Protein 2P14 (pdb70)

Solvent-accessible surface area: 9243 Å² total; per-residue (Å²): 41,107,90,9,3,74,51,12,100,75,1,95,156,31,167,59,34,82,24,20,4,18,38,0,0,36,58,0,2,110,118,13,17,58,72,130,66,28,78,45,11,12,129,87,61,164,93,33,85,4,65,7,120,53,112,125,51,60,20,30,0,19,0,31,4,134,108,1,2,1,0,0,6,15,7,31,33,92,33,101,110,0,42,97,126,35,0,99,26,1,20,109,16,0,74,95,9,55,153,133,70,72,64,1,18,0,4,0,0,0,90,51,27,26,57,28,0,0,77,66,3,2,145,50,14,138,49,29,5,0,0,0,0,24,15,89,11,4,40,88,5,2,67,103,8,64,63,113,65,70,141,4,67,18,63,80,7,42,122,22,1,76,102,0,8,47,65,101,8,38,111,107,73,0,88,89,3,33,90,47,2,76,163,52,8,109

Secondary structure (DSSP, 8-state):
-HHHHHHTTTGGGSSSHHHHHHHHHHHHHHHH---SEEEESSEE-TTS-EEE-PPTTS-SEEEE-SS-EEEEEEE---THHHIIIIIHHHHHHHHHHHTT---EEEEEEESS--HHHHHHHTS-TTTS-EEEEEHHHHHHHHHHHHTT-----HHHHHHHHHHHH-TTS-GGGHHHHHHHHHHH--

InterPro domains:
  IPR018573 Restriction endonuclease, type II, AlwI [PF09491] (17-141)

B-factor: mean 18.88, std 6.78, range [5.47, 73.74]

CATH classification: 3.40.91.50

Radius of gyration: 15.45 Å; Cα contacts (8 Å, |Δi|>4): 308; chains: 1; bounding box: 37×38×37 Å

Organism: NCBI:txid127889

Sequence (186 aa):
MQDILDFYEEVEKTINPPNYFEWNTYRVFKKLGSSYKKNLVPNFKLDDSGHPIGNAIPGVEDILVEYEHFSILIECSLTIGEEKQLDYEGDSVVRHLQEYKKKGIEAYTLLFLGKSSIDLSSFARHIGFNNKESEPVIIPLTVDQFKKLVTQLKGDDDGEHFNPNKLKEILIKLLRSDLGYDDQAEEWLTFIEYNNLK

Nearest PDB structures (foldseek):
  2p14-assembly1_A  TM=1.005E+00  e=1.012E-39  Bacillus sp. D6
  6qnz-assembly2_B  TM=8.498E-01  e=5.478E-14  Bacillus sp. D6
  5lhc-assembly1_A  TM=8.438E-01  e=1.826E-13  Bacillus sp. (in: firmicutes)
  6qnz-assembly1_A  TM=8.389E-01  e=3.032E-13  Bacillus sp. D6
  5lhc-assembly1_B  TM=8.311E-01  e=5.034E-13  Bacillus sp. (in: firmicutes)

Structure (mmCIF, N/CA/C/O backbone):
data_2P14
#
_entry.id   2P14
#
_cell.length_a   38.429
_cell.length_b   38.360
_cell.length_c   61.995
_cell.angle_alpha   90.000
_cell.angle_beta   101.470
_cell.angle_gamma   90.000
#
_symmetry.space_group_name_H-M   'P 1 21 1'
#
loop_
_entity.id
_entity.type
_entity.pdbx_description
1 polymer 'Heterodimeric restriction endonuclease R.BspD6I small subunit'
2 non-polymer 'SULFATE ION'
3 non-polymer GLYCEROL
4 water water
#
loop_
_atom_site.group_PDB
_atom_site.id
_atom_site.type_symbol
_atom_site.label_atom_id
_atom_site.label_alt_id
_atom_site.label_comp_id
_atom_site.label_asym_id
_atom_site.label_entity_id
_atom_site.label_seq_id
_atom_site.pdbx_PDB_ins_code
_atom_site.Cartn_x
_atom_site.Cartn_y
_atom_site.Cartn_z
_atom_site.occupancy
_atom_site.B_iso_or_equiv
_atom_site.auth_seq_id
_atom_site.auth_comp_id
_atom_site.auth_asym_id
_atom_site.auth_atom_id
_atom_site.pdbx_PDB_model_num
ATOM 1 N N . MET A 1 1 ? 26.484 18.341 17.327 1.00 19.32 1 MET A N 1
ATOM 2 C CA . MET A 1 1 ? 26.852 16.906 17.392 1.00 18.69 1 MET A CA 1
ATOM 3 C C . MET A 1 1 ? 27.815 16.544 18.528 1.00 18.95 1 MET A C 1
ATOM 4 O O . MET A 1 1 ? 27.666 15.509 19.185 1.00 18.80 1 MET A O 1
ATOM 9 N N . GLN A 1 2 ? 28.814 17.390 18.776 1.00 18.40 2 GLN A N 1
ATOM 10 C CA . GLN A 1 2 ? 29.743 17.153 19.860 1.00 18.85 2 GLN A CA 1
ATOM 11 C C . GLN A 1 2 ? 29.010 17.085 21.211 1.00 18.48 2 GLN A C 1
ATOM 12 O O . GLN A 1 2 ? 29.417 16.325 22.094 1.00 19.45 2 GLN A O 1
ATOM 18 N N . ASP A 1 3 ? 27.931 17.865 21.328 1.00 18.97 3 ASP A N 1
ATOM 19 C CA . ASP A 1 3 ? 27.086 17.855 22.539 1.00 18.58 3 ASP A CA 1
ATOM 20 C C . ASP A 1 3 ? 26.472 16.477 22.748 1.00 17.84 3 ASP A C 1
ATOM 21 O O . ASP A 1 3 ? 26.415 15.983 23.882 1.00 18.22 3 ASP A O 1
ATOM 26 N N . ILE A 1 4 ? 26.054 15.855 21.650 1.00 16.66 4 ILE A N 1
ATOM 27 C CA . ILE A 1 4 ? 25.397 14.547 21.735 1.00 16.11 4 ILE A CA 1
ATOM 28 C C . ILE A 1 4 ? 26.467 13.520 22.118 1.00 15.30 4 ILE A C 1
ATOM 29 O O . ILE A 1 4 ? 26.251 12.673 22.997 1.00 14.25 4 ILE A O 1
ATOM 34 N N . LEU A 1 5 ? 27.619 13.580 21.449 1.00 15.70 5 LEU A N 1
ATOM 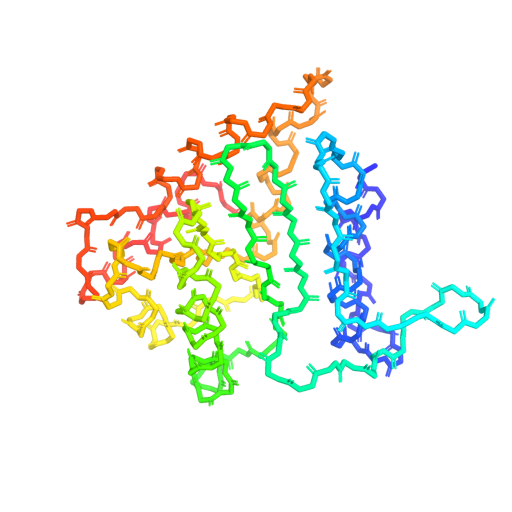35 C CA . LEU A 1 5 ? 28.695 12.639 21.761 1.00 15.77 5 LEU A CA 1
ATOM 36 C C . LEU A 1 5 ? 29.140 12.733 23.211 1.00 16.17 5 LEU A C 1
ATOM 37 O O . LEU A 1 5 ? 29.329 11.704 23.878 1.00 15.95 5 LEU A O 1
ATOM 42 N N . ASP A 1 6 ? 29.300 13.966 23.710 1.00 16.77 6 ASP A N 1
ATOM 43 C CA . ASP A 1 6 ? 29.700 14.185 25.112 1.00 17.25 6 ASP A CA 1
ATOM 44 C C . ASP A 1 6 ? 28.636 13.662 26.071 1.00 16.02 6 ASP A C 1
ATOM 45 O O . ASP A 1 6 ? 28.964 13.241 27.180 1.00 16.38 6 ASP A O 1
ATOM 50 N N . PHE A 1 7 ? 27.366 13.715 25.656 1.00 15.10 7 PHE A N 1
ATOM 51 C CA . PHE A 1 7 ? 26.289 13.254 26.553 1.00 15.13 7 PHE A CA 1
ATOM 52 C C . PHE A 1 7 ? 26.403 11.759 26.878 1.00 14.85 7 PHE A C 1
ATOM 53 O O . PHE A 1 7 ? 25.933 11.303 27.921 1.00 14.34 7 PHE A O 1
ATOM 61 N N . TYR A 1 8 ? 27.030 10.974 26.015 1.00 14.15 8 TYR A N 1
ATOM 62 C CA . TYR A 1 8 ? 27.268 9.567 26.385 1.00 14.20 8 TYR A CA 1
ATOM 63 C C . TYR A 1 8 ? 27.941 9.407 27.738 1.00 15.35 8 TYR A C 1
ATOM 64 O O . TYR A 1 8 ? 27.723 8.408 28.419 1.00 16.30 8 TYR A O 1
ATOM 73 N N . GLU A 1 9 ? 28.723 10.408 28.155 1.00 17.07 9 GLU A N 1
ATOM 74 C CA . GLU A 1 9 ? 29.446 10.309 29.429 1.00 18.18 9 GLU A CA 1
ATOM 75 C C . GLU A 1 9 ? 28.543 10.681 30.615 1.00 19.02 9 GLU A C 1
ATOM 76 O O . GLU A 1 9 ? 28.965 10.554 31.778 1.00 20.64 9 GLU A O 1
ATOM 82 N N . GLU A 1 10 ? 27.314 11.113 30.326 1.00 17.84 10 GLU A N 1
ATOM 83 C CA . GLU A 1 10 ? 26.317 11.443 31.373 1.00 16.83 10 GLU A CA 1
ATOM 84 C C . GLU A 1 10 ? 25.199 10.411 31.461 1.00 16.95 10 GLU A C 1
ATOM 85 O O . GLU A 1 10 ? 24.442 10.392 32.413 1.00 16.39 10 GLU A O 1
ATOM 91 N N . VAL A 1 11 ? 25.113 9.529 30.478 1.00 16.38 11 VAL A N 1
ATOM 92 C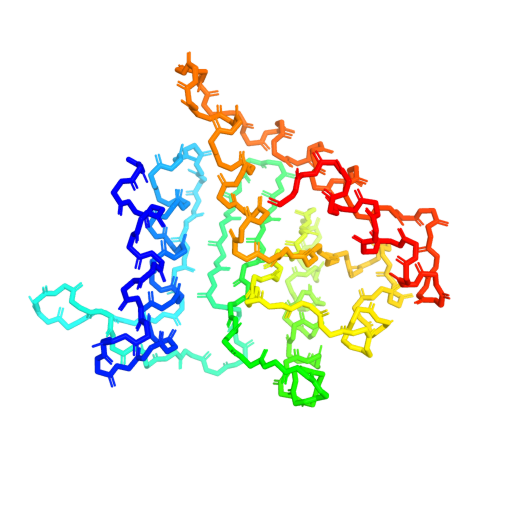 CA . VAL A 1 11 ? 24.009 8.559 30.403 1.00 15.81 11 VAL A CA 1
ATOM 93 C C . VAL A 1 11 ? 23.876 7.753 31.707 1.00 15.93 11 VAL A C 1
ATOM 94 O O . VAL A 1 11 ? 22.762 7.484 32.186 1.00 15.47 11 VAL A O 1
ATOM 98 N N . GLU A 1 12 ? 25.013 7.355 32.291 1.00 15.94 12 GLU A N 1
ATOM 99 C CA . GLU A 1 12 ? 24.963 6.463 33.471 1.00 16.88 12 GLU A CA 1
ATOM 100 C C . GLU A 1 12 ? 24.488 7.152 34.740 1.00 16.57 12 GLU A C 1
ATOM 101 O O . GLU A 1 12 ? 24.202 6.490 35.741 1.00 17.77 12 GLU A O 1
ATOM 107 N N . LYS A 1 13 ? 24.377 8.474 34.666 1.00 15.88 13 LYS A N 1
ATOM 108 C CA . LYS A 1 13 ? 23.902 9.272 35.807 1.00 16.91 13 LYS A CA 1
ATOM 109 C C . LYS A 1 13 ? 22.450 9.735 35.664 1.00 17.00 13 LYS A C 1
ATOM 110 O O . LYS A 1 13 ? 21.928 10.480 36.510 1.00 18.63 13 LYS A O 1
ATOM 116 N N . THR A 1 14 ? 21.792 9.302 34.593 1.00 16.73 14 THR A N 1
ATOM 117 C CA . THR A 1 14 ? 20.357 9.559 34.410 1.00 15.85 14 THR A CA 1
ATOM 118 C C . THR A 1 14 ? 19.524 8.565 35.219 1.00 16.45 14 THR A C 1
ATOM 119 O O . THR A 1 14 ? 20.040 7.581 35.745 1.00 15.48 14 THR A O 1
ATOM 123 N N . ILE A 1 15 ? 18.220 8.812 35.302 1.00 16.49 15 ILE A N 1
ATOM 124 C CA . ILE A 1 15 ? 17.364 7.947 36.102 1.00 18.17 15 ILE A CA 1
ATOM 125 C C . ILE A 1 15 ? 17.193 6.538 35.504 1.00 17.89 15 ILE A C 1
ATOM 126 O O . ILE A 1 15 ? 16.909 5.574 36.204 1.00 18.28 15 ILE A O 1
ATOM 131 N N . ASN A 1 16 ? 17.434 6.414 34.206 1.00 16.85 16 ASN A N 1
ATOM 132 C CA . ASN A 1 16 ? 17.313 5.113 33.566 1.00 15.59 16 ASN A CA 1
ATOM 133 C C . ASN A 1 16 ? 18.334 5.050 32.433 1.00 14.86 16 ASN A C 1
ATOM 134 O O . ASN A 1 16 ? 18.035 5.393 31.256 1.00 14.26 16 ASN A O 1
ATOM 139 N N . PRO A 1 17 ? 19.572 4.677 32.789 1.00 13.42 17 PRO A N 1
ATOM 140 C CA . PRO A 1 17 ? 20.608 4.738 31.747 1.00 12.95 17 PRO A CA 1
ATOM 141 C C . PRO A 1 17 ? 20.289 4.023 30.412 1.00 12.82 17 PRO A C 1
ATOM 142 O O . PRO A 1 17 ? 20.573 4.577 29.334 1.00 12.64 17 PRO A O 1
ATOM 146 N N . PRO A 1 18 ? 19.736 2.795 30.453 1.00 12.75 18 PRO A N 1
ATOM 147 C CA . PRO A 1 18 ? 19.366 2.159 29.161 1.00 12.01 18 PRO A CA 1
ATOM 148 C C . PRO A 1 18 ? 18.482 3.008 28.258 1.00 12.31 18 PRO A C 1
ATOM 149 O O . PRO A 1 18 ? 18.706 3.058 27.030 1.00 12.81 18 PRO A O 1
ATOM 153 N N . ASN A 1 19 ? 17.480 3.659 28.821 1.00 12.35 19 ASN A N 1
ATOM 154 C CA . ASN A 1 19 ? 16.573 4.499 28.051 1.00 13.26 19 ASN A CA 1
ATOM 155 C C . ASN A 1 19 ? 17.313 5.685 27.430 1.00 12.99 19 ASN A C 1
ATOM 156 O O . ASN A 1 19 ? 17.083 6.067 26.273 1.00 13.46 19 ASN A O 1
ATOM 161 N N . TYR A 1 20 ? 18.216 6.290 28.204 1.00 11.70 20 TYR A N 1
ATOM 162 C CA . TYR A 1 20 ? 18.960 7.451 27.694 1.00 11.75 20 TYR A CA 1
ATOM 163 C C . TYR A 1 20 ? 20.061 7.057 26.703 1.00 11.44 20 TYR A C 1
ATOM 164 O O . TYR A 1 20 ? 20.390 7.830 25.818 1.00 12.63 20 TYR A O 1
ATOM 173 N N . PHE A 1 21 ? 20.571 5.843 26.832 1.00 12.02 21 PHE A N 1
ATOM 174 C CA . PHE A 1 21 ? 21.612 5.362 25.909 1.00 11.89 21 PHE A CA 1
ATOM 175 C C . PHE A 1 21 ? 21.033 5.182 24.520 1.00 12.30 21 PHE A C 1
ATOM 176 O O . PHE A 1 21 ? 21.603 5.672 23.521 1.00 12.52 21 PHE A O 1
ATOM 184 N N . GLU A 1 22 ? 19.886 4.509 24.415 1.00 11.57 22 GLU A N 1
ATOM 185 C CA . GLU A 1 22 ? 19.252 4.319 23.090 1.00 12.44 22 GLU A CA 1
ATOM 186 C C . GLU A 1 22 ? 18.799 5.669 22.532 1.00 11.80 22 GLU A C 1
ATOM 187 O O . GLU A 1 22 ? 19.008 5.979 21.346 1.00 12.00 22 GLU A O 1
ATOM 193 N N . TRP A 1 23 ? 18.250 6.518 23.398 1.00 11.81 23 TRP A N 1
ATOM 194 C CA . TRP A 1 23 ? 17.834 7.839 22.954 1.00 11.90 23 TRP A CA 1
ATOM 195 C C . TRP A 1 23 ? 18.984 8.688 22.419 1.00 12.51 23 TRP A C 1
ATOM 196 O O . TRP A 1 23 ? 18.850 9.342 21.365 1.00 12.29 23 TRP A O 1
ATOM 207 N N . ASN A 1 24 ? 20.132 8.632 23.091 1.00 11.62 24 ASN A N 1
ATOM 208 C CA . ASN A 1 24 ? 21.240 9.459 22.675 1.00 12.14 24 ASN A CA 1
ATOM 209 C C . ASN A 1 24 ? 21.771 8.988 21.316 1.00 11.37 24 ASN A C 1
ATOM 210 O O . ASN A 1 24 ? 22.183 9.815 20.463 1.00 12.13 24 ASN A O 1
ATOM 215 N N . THR A 1 25 ? 21.716 7.681 21.117 1.00 11.90 25 THR A N 1
ATOM 216 C CA . THR A 1 25 ? 22.155 7.101 19.856 1.00 11.49 25 THR A CA 1
ATOM 217 C C . THR A 1 25 ? 21.196 7.529 18.709 1.00 11.68 25 THR A C 1
ATOM 218 O O . THR A 1 25 ? 21.614 7.892 17.605 1.00 13.15 25 THR A O 1
ATOM 222 N N . TYR A 1 26 ? 19.894 7.473 18.955 1.00 12.04 26 TYR A N 1
ATOM 223 C CA . TYR A 1 26 ? 18.909 8.046 18.040 1.00 11.60 26 TYR A CA 1
ATOM 224 C C . TYR A 1 26 ? 19.217 9.525 17.716 1.00 12.40 26 TYR A C 1
ATOM 225 O O . TYR A 1 26 ? 19.134 9.923 16.547 1.00 14.16 26 TYR A O 1
ATOM 234 N N . ARG A 1 27 ? 19.567 10.325 18.722 1.00 12.88 27 ARG A N 1
ATOM 235 C CA . ARG A 1 27 ? 19.932 11.733 18.454 1.00 12.56 27 ARG A CA 1
ATOM 236 C C . ARG A 1 27 ? 21.084 11.846 17.450 1.00 13.49 27 ARG A C 1
ATOM 237 O O . ARG A 1 27 ? 21.073 12.743 16.617 1.00 14.05 27 ARG A O 1
ATOM 245 N N . VAL A 1 28 ? 22.066 10.948 17.531 1.00 13.40 28 VAL A N 1
ATOM 246 C CA . VAL A 1 28 ? 23.186 10.970 16.563 1.00 14.19 28 VAL A CA 1
ATOM 247 C C . VAL A 1 28 ? 22.672 10.771 15.139 1.00 13.90 28 VAL A C 1
ATOM 248 O O . VAL A 1 28 ? 22.983 11.560 14.217 1.00 13.91 28 VAL A O 1
ATOM 252 N N . PHE A 1 29 ? 21.880 9.716 14.944 1.00 13.65 29 PHE A N 1
ATOM 253 C CA . PHE A 1 29 ? 21.349 9.411 13.608 1.00 13.71 29 PHE A CA 1
ATOM 254 C C . PHE A 1 29 ? 20.347 10.448 13.083 1.00 15.14 29 PHE A C 1
ATOM 255 O O . PHE A 1 29 ? 20.343 10.799 11.901 1.00 15.16 29 PHE A O 1
ATOM 263 N N . LYS A 1 30 ? 19.558 11.009 13.983 1.00 15.19 30 LYS A N 1
ATOM 264 C CA . LYS A 1 30 ? 18.662 12.096 13.577 1.00 16.59 30 LYS A CA 1
ATOM 265 C C . LYS A 1 30 ? 19.487 13.298 13.089 1.00 16.28 30 LYS A C 1
ATOM 266 O O . LYS A 1 30 ? 19.188 13.912 12.055 1.00 17.08 30 LYS A O 1
ATOM 272 N N . LYS A 1 31 ? 20.549 13.626 13.821 1.00 15.55 31 LYS A N 1
ATOM 273 C CA . LYS A 1 31 ? 21.373 14.786 13.450 1.00 15.69 31 LYS A CA 1
ATOM 274 C C . LYS A 1 31 ? 22.188 14.539 12.171 1.00 15.97 31 LYS A C 1
ATOM 275 O O . LYS A 1 31 ? 22.413 15.472 11.381 1.00 16.99 31 LYS A O 1
ATOM 281 N N . LEU A 1 32 ? 22.636 13.310 11.959 1.00 15.96 32 LEU A N 1
ATOM 282 C CA . LEU A 1 32 ? 23.368 13.025 10.712 1.00 15.52 32 LEU A CA 1
ATOM 283 C C . LEU A 1 32 ? 22.482 13.265 9.508 1.00 16.19 32 LEU A C 1
ATOM 284 O O . LEU A 1 32 ? 22.958 13.704 8.439 1.00 16.98 32 LEU A O 1
ATOM 289 N N . GLY A 1 33 ? 21.214 12.913 9.648 1.00 16.06 33 GLY A N 1
ATOM 290 C CA . GLY A 1 33 ? 20.193 13.147 8.645 1.00 15.79 33 GLY A CA 1
ATOM 291 C C . GLY A 1 33 ? 20.358 12.276 7.398 1.00 16.44 33 GLY A C 1
ATOM 292 O O . GLY A 1 33 ? 20.956 11.195 7.461 1.00 15.71 33 GLY A O 1
ATOM 293 N N . SER A 1 34 ? 19.748 12.727 6.296 1.00 16.94 34 SER A N 1
ATOM 294 C CA A SER A 1 34 ? 19.924 12.045 4.999 0.50 16.52 34 SER A CA 1
ATOM 295 C CA B SER A 1 34 ? 19.752 12.083 4.974 0.50 16.98 34 SER A CA 1
ATOM 296 C C . SER A 1 34 ? 19.184 10.687 4.923 1.00 16.70 34 SER A C 1
ATOM 297 O O . SER A 1 34 ? 19.500 9.871 4.058 1.00 17.50 34 SER A O 1
ATOM 302 N N . TYR A 1 35 ? 18.253 10.444 5.839 1.00 16.49 35 TYR A N 1
ATOM 303 C CA . TYR A 1 35 ? 17.478 9.200 5.858 1.00 17.44 35 TYR A CA 1
ATOM 304 C C . TYR A 1 35 ? 16.120 9.353 5.224 1.00 17.98 35 TYR A C 1
ATOM 305 O O . TYR A 1 35 ? 15.597 10.469 5.125 1.00 18.66 35 TYR A O 1
ATOM 314 N N . LYS A 1 36 ? 15.541 8.230 4.799 1.00 17.83 36 LYS A N 1
ATOM 315 C CA A LYS A 1 36 ? 14.148 8.246 4.345 0.50 19.06 36 LYS A CA 1
ATOM 316 C CA B LYS A 1 36 ? 14.151 8.187 4.337 0.50 18.52 36 LYS A CA 1
ATOM 317 C C . LYS A 1 36 ? 13.182 8.046 5.506 1.00 18.81 36 LYS A C 1
ATOM 318 O O . LYS A 1 36 ? 12.160 8.735 5.567 1.00 19.02 36 LYS A O 1
ATOM 329 N N . ASN A 1 37 ? 13.529 7.151 6.432 1.00 17.89 37 ASN A N 1
ATOM 330 C CA . ASN A 1 37 ? 12.753 6.948 7.656 1.00 17.86 37 ASN A CA 1
ATOM 331 C C . ASN A 1 37 ? 13.695 6.720 8.826 1.00 17.09 37 ASN A C 1
ATOM 332 O O . ASN A 1 37 ? 14.760 6.125 8.662 1.00 16.87 37 ASN A O 1
ATOM 337 N N . LEU A 1 38 ? 13.285 7.167 10.001 1.00 16.08 38 LEU A N 1
ATOM 338 C CA . LEU A 1 38 ? 14.039 6.923 11.233 1.00 15.63 38 LEU A CA 1
ATOM 339 C C . LEU A 1 38 ? 13.010 6.579 12.297 1.00 15.37 38 LEU A C 1
ATOM 340 O O . LEU A 1 38 ? 12.118 7.381 12.583 1.00 17.55 38 LEU A O 1
ATOM 345 N N . VAL A 1 39 ? 13.107 5.382 12.860 1.00 15.06 39 VAL A N 1
ATOM 346 C CA . VAL A 1 39 ? 12.048 4.862 13.752 1.00 14.77 39 VAL A CA 1
ATOM 347 C C . VAL A 1 39 ? 12.669 4.466 15.093 1.00 14.30 39 VAL A C 1
ATOM 348 O O . VAL A 1 39 ? 13.327 3.416 15.184 1.00 13.68 39 VAL A O 1
ATOM 352 N N . PRO A 1 40 ? 12.506 5.320 16.126 1.00 14.24 40 PRO A N 1
ATOM 353 C CA . PRO A 1 40 ? 12.930 4.952 17.469 1.00 14.35 40 PRO A CA 1
ATOM 354 C C . PRO A 1 40 ? 11.889 4.065 18.127 1.00 13.75 40 PRO A C 1
ATOM 355 O O . PRO A 1 40 ? 10.704 4.426 18.170 1.00 13.99 40 PRO A O 1
ATOM 359 N N . ASN A 1 41 ? 12.314 2.891 18.586 1.00 13.29 41 ASN A N 1
ATOM 360 C CA . ASN A 1 41 ? 11.398 2.007 19.311 1.00 12.74 41 ASN A CA 1
ATOM 361 C C . ASN A 1 41 ? 11.379 2.317 20.808 1.00 12.60 41 ASN A C 1
ATOM 362 O O . ASN A 1 41 ? 11.766 1.477 21.622 1.00 12.78 41 ASN A O 1
ATOM 367 N N . PHE A 1 42 ? 10.949 3.524 21.134 1.00 12.65 42 PHE A N 1
ATOM 368 C CA . PHE A 1 42 ? 10.782 3.961 22.523 1.00 13.81 42 PHE A CA 1
ATOM 369 C C . PHE A 1 42 ? 9.993 5.251 22.448 1.00 15.44 42 PHE A C 1
ATOM 370 O O . PHE A 1 42 ? 9.796 5.831 21.365 1.00 15.03 42 PHE A O 1
ATOM 378 N N . LYS A 1 43 ? 9.534 5.706 23.614 1.00 15.85 43 LYS A N 1
ATOM 379 C CA . LYS A 1 43 ? 8.722 6.918 23.672 1.00 18.30 43 LYS A CA 1
ATOM 380 C C . LYS A 1 43 ? 9.368 8.013 24.496 1.00 17.92 43 LYS A C 1
ATOM 381 O O . LYS A 1 43 ? 10.266 7.769 25.298 1.00 18.41 43 LYS A O 1
ATOM 387 N N . LEU A 1 44 ? 8.890 9.230 24.296 1.00 18.18 44 LEU A N 1
ATOM 388 C CA . LEU A 1 44 ? 9.328 10.359 25.100 1.00 20.19 44 LEU A CA 1
ATOM 389 C C . LEU A 1 44 ? 8.179 10.815 25.965 1.00 21.15 44 LEU A C 1
ATOM 390 O O . LEU A 1 44 ? 7.006 10.732 25.568 1.00 22.31 44 LEU A O 1
ATOM 395 N N . ASP A 1 45 ? 8.512 11.312 27.148 1.00 21.32 45 ASP A N 1
ATOM 396 C CA . ASP A 1 45 ? 7.489 11.916 28.006 1.00 22.59 45 ASP A CA 1
ATOM 397 C C . ASP A 1 45 ? 7.218 13.336 27.539 1.00 23.19 45 ASP A C 1
ATOM 398 O O . ASP A 1 45 ? 7.712 13.768 26.497 1.00 23.10 45 ASP A O 1
ATOM 403 N N . ASP A 1 46 ? 6.438 14.086 28.315 1.00 24.98 46 ASP A N 1
ATOM 404 C CA . ASP A 1 46 ? 6.071 15.429 27.870 1.00 26.69 46 ASP A CA 1
ATOM 405 C C . ASP A 1 46 ? 7.200 16.455 27.994 1.00 26.70 46 ASP A C 1
ATOM 406 O O . ASP A 1 46 ? 7.145 17.521 27.387 1.00 26.92 46 ASP A O 1
ATOM 411 N N . SER A 1 47 ? 8.250 16.096 28.733 1.00 26.80 47 SER A N 1
ATOM 412 C CA . SER A 1 47 ? 9.457 16.913 28.821 1.00 27.27 47 SER A CA 1
ATOM 413 C C . SER A 1 47 ? 10.502 16.556 27.765 1.00 26.67 47 SER A C 1
ATOM 414 O O . SER A 1 47 ? 11.597 17.119 27.774 1.00 27.55 47 SER A O 1
ATOM 417 N N . GLY A 1 48 ? 10.172 15.614 26.878 1.00 25.20 48 GLY A N 1
ATOM 418 C CA . GLY A 1 48 ? 11.096 15.200 25.824 1.00 23.74 48 GLY A CA 1
ATOM 419 C C . GLY A 1 48 ? 12.139 14.197 26.312 1.00 22.87 48 GLY A C 1
ATOM 420 O O . GLY A 1 48 ? 13.099 13.918 25.597 1.00 24.54 48 GLY A O 1
ATOM 421 N N . HIS A 1 49 ? 11.974 13.702 27.539 1.00 21.17 49 HIS A N 1
ATOM 422 C CA . HIS A 1 49 ? 12.844 12.657 28.111 1.00 19.82 49 HIS A CA 1
ATOM 423 C C . HIS A 1 49 ? 12.442 11.282 27.601 1.00 18.58 49 HIS A C 1
ATOM 424 O O . HIS A 1 49 ? 11.260 10.962 27.551 1.00 17.62 49 HIS A O 1
ATOM 431 N N . PRO A 1 50 ? 13.435 10.445 27.254 1.00 16.87 50 PRO A N 1
ATOM 432 C CA . PRO A 1 50 ? 13.105 9.095 26.838 1.00 16.31 50 PRO A CA 1
ATOM 433 C C . PRO A 1 50 ? 12.596 8.333 28.056 1.00 16.75 50 PRO A C 1
ATOM 434 O O . PRO A 1 50 ? 13.146 8.466 29.162 1.00 17.00 50 PRO A O 1
ATOM 438 N N . ILE A 1 51 ? 11.549 7.540 27.839 1.00 17.07 51 ILE A N 1
ATOM 439 C CA . ILE A 1 51 ? 10.937 6.761 28.918 1.00 17.96 51 ILE A CA 1
ATOM 440 C C . ILE A 1 51 ? 10.710 5.293 28.562 1.00 18.42 51 ILE A C 1
ATOM 441 O O . ILE A 1 51 ? 9.979 4.604 29.253 1.00 19.66 51 ILE A O 1
ATOM 446 N N . GLY A 1 52 ? 11.364 4.798 27.508 1.00 17.58 52 GLY A N 1
ATOM 447 C CA . GLY A 1 52 ? 11.290 3.386 27.171 1.00 17.18 52 GLY A CA 1
ATOM 448 C C . GLY A 1 52 ? 9.960 3.051 26.519 1.00 17.29 52 GLY A C 1
ATOM 449 O O . GLY A 1 52 ? 9.566 3.701 25.541 1.00 16.80 52 GLY A O 1
ATOM 450 N N . ASN A 1 53 ? 9.240 2.091 27.088 1.00 18.52 53 ASN A N 1
ATOM 451 C CA . ASN A 1 53 ? 7.973 1.628 26.519 1.00 18.95 53 ASN A CA 1
ATOM 452 C C . ASN A 1 53 ? 8.147 1.094 25.087 1.00 17.49 53 ASN A C 1
ATOM 453 O O . ASN A 1 53 ? 7.348 1.369 24.185 1.00 18.87 53 ASN A O 1
ATOM 458 N N . ALA A 1 54 ? 9.192 0.305 24.916 1.00 16.33 54 ALA A N 1
ATOM 459 C CA . ALA A 1 54 ? 9.500 -0.283 23.607 1.00 15.17 54 ALA A CA 1
ATOM 460 C C . ALA A 1 54 ? 8.477 -1.343 23.218 1.00 15.91 54 ALA A C 1
ATOM 461 O O . ALA A 1 54 ? 7.913 -2.042 24.074 1.00 16.33 54 ALA A O 1
ATOM 463 N N . ILE A 1 55 ? 8.276 -1.502 21.917 1.00 14.47 55 ILE A N 1
ATOM 464 C CA . ILE A 1 55 ? 7.501 -2.640 21.424 1.00 13.69 55 ILE A CA 1
ATOM 465 C C . ILE A 1 55 ? 8.380 -3.913 21.516 1.00 14.71 55 ILE A C 1
ATOM 466 O O . ILE A 1 55 ? 9.477 -3.955 20.961 1.00 14.23 55 ILE A O 1
ATOM 471 N N . PRO A 1 56 ? 7.920 -4.972 22.194 1.00 15.54 56 PRO A N 1
ATOM 472 C CA . PRO A 1 56 ? 8.664 -6.237 22.165 1.00 15.86 56 PRO A CA 1
ATOM 473 C C . PRO A 1 56 ? 8.896 -6.768 20.744 1.00 14.82 56 PRO A C 1
ATOM 474 O O . PRO A 1 56 ? 8.013 -6.645 19.892 1.00 15.78 56 PRO A O 1
ATOM 478 N N . GLY A 1 57 ? 10.070 -7.346 20.533 1.00 15.77 57 GLY A N 1
ATOM 479 C CA . GLY A 1 57 ? 10.412 -8.026 19.293 1.00 15.33 57 GLY A CA 1
ATOM 480 C C . GLY A 1 57 ? 10.875 -7.149 18.153 1.00 15.42 57 GLY A C 1
ATOM 481 O O . GLY A 1 57 ? 11.060 -7.660 17.059 1.00 16.60 57 GLY A O 1
ATOM 482 N N . VAL A 1 58 ? 11.085 -5.860 18.425 1.00 14.18 58 VAL A N 1
ATOM 483 C CA . VAL A 1 58 ? 11.504 -4.866 17.422 1.00 14.33 58 VAL A CA 1
ATOM 484 C C . VAL A 1 58 ? 12.820 -4.207 17.853 1.00 13.86 58 VAL A C 1
ATOM 485 O O . VAL A 1 58 ? 13.006 -3.871 19.026 1.00 13.30 58 VAL A O 1
ATOM 489 N N . GLU A 1 59 ? 13.710 -4.007 16.876 1.00 12.78 59 GLU A N 1
ATOM 490 C CA . GLU A 1 59 ? 14.986 -3.310 17.114 1.00 12.61 59 GLU A CA 1
ATOM 491 C C . GLU A 1 59 ? 14.855 -1.955 17.813 1.00 11.91 59 GLU A C 1
ATOM 492 O O . GLU A 1 59 ? 13.849 -1.240 17.676 1.00 12.45 59 GLU A O 1
ATOM 498 N N . ASP A 1 60 ? 15.903 -1.582 18.550 1.00 11.14 60 ASP A N 1
ATOM 499 C CA . ASP A 1 60 ? 15.865 -0.309 19.288 1.00 11.48 60 ASP A CA 1
ATOM 500 C C . ASP A 1 60 ? 15.643 0.917 18.401 1.00 11.79 60 ASP A C 1
ATOM 501 O O . ASP A 1 60 ? 14.874 1.814 18.751 1.00 12.90 60 ASP A O 1
ATOM 506 N N . ILE A 1 61 ? 16.317 0.947 17.248 1.00 12.14 61 ILE A N 1
ATOM 507 C CA . ILE A 1 61 ? 16.231 2.060 16.294 1.00 12.24 61 ILE A CA 1
ATOM 508 C C . ILE A 1 61 ? 16.382 1.464 14.911 1.00 12.52 61 ILE A C 1
ATOM 509 O O . ILE A 1 61 ? 17.198 0.568 14.714 1.00 12.62 61 ILE A O 1
ATOM 514 N N . LEU A 1 62 ? 15.567 1.944 13.980 1.00 10.81 62 LEU A N 1
ATOM 515 C CA . LEU A 1 62 ? 15.759 1.588 12.567 1.00 11.06 62 LEU A CA 1
ATOM 516 C C . LEU A 1 62 ? 15.998 2.876 11.807 1.00 11.91 62 LEU A C 1
ATOM 517 O O . LEU A 1 62 ? 15.246 3.836 11.971 1.00 12.62 62 LEU A O 1
ATOM 522 N N . VAL A 1 63 ? 17.055 2.897 10.978 1.00 12.68 63 VAL A N 1
ATOM 523 C CA . VAL A 1 63 ? 17.220 4.015 10.035 1.00 12.48 63 VAL A CA 1
ATOM 524 C C . VAL A 1 63 ? 17.218 3.433 8.606 1.00 12.80 63 VAL A C 1
ATOM 525 O O . VAL A 1 63 ? 17.990 2.509 8.289 1.00 12.94 63 VAL A O 1
ATOM 529 N N . GLU A 1 64 ? 16.296 3.940 7.781 1.00 13.12 64 GLU A N 1
ATOM 530 C CA . GLU A 1 64 ? 16.213 3.475 6.405 1.00 13.19 64 GLU A CA 1
ATOM 531 C C . GLU A 1 64 ? 16.751 4.544 5.485 1.00 13.87 64 GLU A C 1
ATOM 532 O O . GLU A 1 64 ? 16.240 5.643 5.439 1.00 14.90 64 GLU A O 1
ATOM 538 N N . TYR A 1 65 ? 17.826 4.226 4.775 1.00 14.26 65 TYR A N 1
ATOM 539 C CA . TYR A 1 65 ? 18.363 5.134 3.779 1.00 14.63 65 TYR A CA 1
ATOM 540 C C . TYR A 1 65 ? 17.901 4.643 2.418 1.00 15.99 65 TYR A C 1
ATOM 541 O O . TYR A 1 65 ? 17.266 3.600 2.292 1.00 15.96 65 TYR A O 1
ATOM 550 N N . GLU A 1 66 ? 18.278 5.373 1.378 1.00 17.12 66 GLU A N 1
ATOM 551 C CA . GLU A 1 66 ? 17.833 4.999 0.054 1.00 19.10 66 GLU A CA 1
ATOM 552 C C . GLU A 1 66 ? 18.185 3.564 -0.357 1.00 18.61 66 GLU A C 1
ATOM 553 O O . GLU A 1 66 ? 17.320 2.834 -0.848 1.00 19.82 66 GLU A O 1
ATOM 559 N N . HIS A 1 67 ? 19.429 3.170 -0.150 1.00 18.28 67 HIS A N 1
ATOM 560 C CA . HIS A 1 67 ? 19.834 1.879 -0.709 1.00 18.63 67 HIS A CA 1
ATOM 561 C C . HIS A 1 67 ? 20.037 0.787 0.329 1.00 17.64 67 HIS A C 1
ATOM 562 O O . HIS A 1 67 ? 20.350 -0.351 -0.012 1.00 18.32 67 HIS A O 1
ATOM 569 N N . PHE A 1 68 ? 19.848 1.130 1.607 1.00 14.90 68 PHE A N 1
ATOM 570 C CA . PHE A 1 68 ? 20.112 0.148 2.661 1.00 14.40 68 PHE A CA 1
ATOM 571 C C . PHE A 1 68 ? 19.568 0.683 3.956 1.00 13.21 68 PHE A C 1
ATOM 572 O O . PHE A 1 68 ? 19.267 1.885 4.052 1.00 13.15 68 PHE A O 1
ATOM 580 N N . SER A 1 69 ? 19.456 -0.217 4.936 1.00 12.41 69 SER A N 1
ATOM 581 C CA . SER A 1 69 ? 18.983 0.141 6.269 1.00 12.22 69 SER A CA 1
ATOM 582 C C . SER A 1 69 ? 20.014 -0.254 7.329 1.00 13.03 69 SER A C 1
ATOM 583 O O . SER A 1 69 ? 20.819 -1.170 7.109 1.00 12.79 69 SER A O 1
ATOM 586 N N . ILE A 1 70 ? 19.930 0.405 8.482 1.00 11.67 70 ILE A N 1
ATOM 587 C CA . ILE A 1 70 ? 20.712 0.004 9.647 1.00 12.14 70 ILE A CA 1
ATOM 588 C C . ILE A 1 70 ? 19.767 -0.173 10.809 1.00 11.15 70 ILE A C 1
ATOM 589 O O . ILE A 1 70 ? 18.970 0.723 11.095 1.00 12.03 70 ILE A O 1
ATOM 594 N N . LEU A 1 71 ? 19.820 -1.364 11.394 1.00 10.30 71 LEU A N 1
ATOM 595 C CA . LEU A 1 71 ? 19.096 -1.611 12.651 1.00 11.42 71 LEU A CA 1
ATOM 596 C C . LEU A 1 71 ? 20.123 -1.307 13.721 1.00 12.15 71 LEU A C 1
ATOM 597 O O . LEU A 1 71 ? 21.217 -1.858 13.711 1.00 13.30 71 LEU A O 1
ATOM 602 N N . ILE A 1 72 ? 19.779 -0.454 14.683 1.00 12.52 72 ILE A N 1
ATOM 603 C CA . ILE A 1 72 ? 20.718 -0.084 15.715 1.00 13.35 72 ILE A CA 1
ATOM 604 C C . ILE A 1 72 ? 20.220 -0.649 17.048 1.00 13.71 72 ILE A C 1
ATOM 605 O O . ILE A 1 72 ? 19.055 -0.423 17.454 1.00 13.74 72 ILE A O 1
ATOM 610 N N . GLU A 1 73 ? 21.081 -1.444 17.677 1.00 12.74 73 GLU A N 1
ATOM 611 C CA . GLU A 1 73 ? 20.778 -2.136 18.936 1.00 12.88 73 GLU A CA 1
ATOM 612 C C . GLU A 1 73 ? 21.751 -1.594 19.977 1.00 13.45 73 GLU A C 1
ATOM 613 O O . GLU A 1 73 ? 22.935 -1.652 19.758 1.00 13.52 73 GLU A O 1
ATOM 619 N N . CYS A 1 74 ? 21.240 -1.080 21.096 1.00 12.62 74 CYS A N 1
ATOM 620 C CA . CYS A 1 74 ? 22.054 -0.417 22.096 1.00 13.44 74 CYS A CA 1
ATOM 621 C C . CYS A 1 74 ? 21.973 -1.227 23.387 1.00 13.71 74 CYS A C 1
ATOM 622 O O . CYS A 1 74 ? 20.878 -1.619 23.811 1.00 15.17 74 CYS A O 1
ATOM 625 N N . SER A 1 75 ? 23.123 -1.473 24.006 1.00 13.16 75 SER A N 1
ATOM 626 C CA . SER A 1 75 ? 23.109 -2.141 25.307 1.00 13.86 75 SER A CA 1
ATOM 627 C C . SER A 1 75 ? 24.262 -1.694 26.188 1.00 13.61 75 SER A C 1
ATOM 628 O O . SER A 1 75 ? 25.400 -1.637 25.737 1.00 13.62 75 SER A O 1
ATOM 631 N N . LEU A 1 76 ? 23.947 -1.431 27.456 1.00 14.33 76 LEU A N 1
ATOM 632 C CA . LEU A 1 76 ? 24.949 -1.120 28.464 1.00 14.48 76 LEU A CA 1
ATOM 633 C C . LEU A 1 76 ? 25.477 -2.380 29.172 1.00 15.18 76 LEU A C 1
ATOM 634 O O . LEU A 1 76 ? 26.403 -2.304 30.004 1.00 16.79 76 LEU A O 1
ATOM 639 N N . THR A 1 77 ? 24.921 -3.531 28.793 1.00 15.22 77 THR A N 1
ATOM 640 C CA . THR A 1 77 ? 25.353 -4.824 29.361 1.00 17.98 77 THR A CA 1
ATOM 641 C C . THR A 1 77 ? 26.735 -5.220 28.864 1.00 18.30 77 THR A C 1
ATOM 642 O O . THR A 1 77 ? 27.038 -5.110 27.656 1.00 18.54 77 THR A O 1
ATOM 646 N N . ILE A 1 78 ? 27.565 -5.686 29.800 1.00 19.00 78 ILE A N 1
ATOM 647 C CA . ILE A 1 78 ? 28.912 -6.125 29.446 1.00 20.27 78 ILE A CA 1
ATOM 648 C C . ILE A 1 78 ? 29.160 -7.572 29.874 1.00 19.81 78 ILE A C 1
ATOM 649 O O . ILE A 1 78 ? 28.415 -8.126 30.673 1.00 21.05 78 ILE A O 1
ATOM 654 N N . GLY A 1 79 ? 30.215 -8.163 29.335 1.00 19.87 79 GLY A N 1
ATOM 655 C CA . GLY A 1 79 ? 30.592 -9.530 29.701 1.00 19.37 79 GLY A CA 1
ATOM 656 C C . GLY A 1 79 ? 29.683 -10.579 29.073 1.00 19.66 79 GLY A C 1
ATOM 657 O O . GLY A 1 79 ? 29.008 -10.311 28.073 1.00 18.22 79 GLY A O 1
ATOM 658 N N . GLU A 1 80 ? 29.694 -11.792 29.631 1.00 19.76 80 GLU A N 1
ATOM 659 C CA A GLU A 1 80 ? 28.851 -12.862 29.085 0.60 20.73 80 GLU A CA 1
ATOM 660 C CA B GLU A 1 80 ? 28.838 -12.908 29.199 0.40 20.77 80 GLU A CA 1
ATOM 661 C C . GLU A 1 80 ? 27.353 -12.553 29.117 1.00 20.54 80 GLU A C 1
ATOM 662 O O . GLU A 1 80 ? 26.621 -13.093 28.293 1.00 20.38 80 GLU A O 1
ATOM 673 N N . LYS A 1 81 ? 26.908 -11.682 30.023 1.00 19.93 81 LYS A N 1
ATOM 674 C CA . LYS A 1 81 ? 25.511 -11.242 30.032 1.00 19.67 81 LYS A CA 1
ATOM 675 C C . LYS A 1 81 ? 25.154 -10.495 28.738 1.00 17.87 81 LYS A C 1
ATOM 676 O O . LYS A 1 81 ? 23.982 -10.440 28.355 1.00 17.51 81 LYS A O 1
ATOM 682 N N . GLN A 1 82 ? 26.145 -9.923 28.061 1.00 17.37 82 GLN A N 1
ATOM 683 C CA . GLN A 1 82 ? 25.855 -9.292 26.780 1.00 15.95 82 GLN A CA 1
ATOM 684 C C . GLN A 1 82 ? 25.366 -10.334 25.761 1.00 16.79 82 GLN A C 1
ATOM 685 O O . GLN A 1 82 ? 24.378 -10.106 25.051 1.00 16.19 82 GLN A O 1
ATOM 691 N N . LEU A 1 83 ? 26.060 -11.474 25.697 1.00 16.59 83 LEU A N 1
ATOM 692 C CA . LEU A 1 83 ? 25.581 -12.587 24.905 1.00 16.56 83 LEU A CA 1
ATOM 693 C C . LEU A 1 83 ? 24.207 -13.093 25.345 1.00 16.84 83 LEU A C 1
ATOM 694 O O . LEU A 1 83 ? 23.281 -13.186 24.530 1.00 17.42 83 LEU A O 1
ATOM 699 N N . ASP A 1 84 ? 24.075 -13.375 26.644 1.00 17.30 84 ASP A N 1
ATOM 700 C CA . ASP A 1 84 ? 22.843 -13.957 27.166 1.00 19.00 84 ASP A CA 1
ATOM 701 C C . ASP A 1 84 ? 21.646 -13.041 26.942 1.00 18.61 84 ASP A C 1
ATOM 702 O O . ASP A 1 84 ? 20.549 -13.526 26.629 1.00 20.18 84 ASP A O 1
ATOM 707 N N . TYR A 1 85 ? 21.837 -11.730 27.117 1.00 17.95 85 TYR A N 1
ATOM 708 C CA . TYR A 1 85 ? 20.722 -10.772 27.056 1.00 18.87 85 TYR A CA 1
ATOM 709 C C . TYR A 1 85 ? 20.430 -10.231 25.647 1.00 18.54 85 TYR A C 1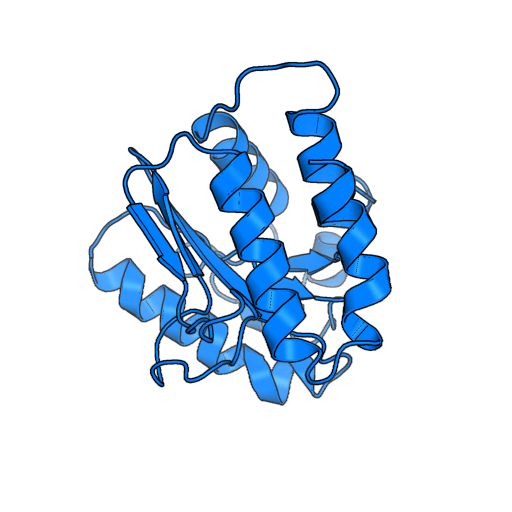
ATOM 710 O O . TYR A 1 85 ? 19.266 -9.883 25.323 1.00 20.20 85 TYR A O 1
ATOM 719 N N . GLU A 1 86 ? 21.454 -10.167 24.794 1.00 17.31 86 GLU A N 1
ATOM 720 C CA . GLU A 1 86 ? 21.292 -9.467 23.508 1.00 17.66 86 GLU A CA 1
ATOM 721 C C . GLU A 1 86 ? 21.509 -10.344 22.281 1.00 17.08 86 GLU A C 1
ATOM 722 O O . GLU A 1 86 ? 21.059 -9.991 21.200 1.00 16.94 86 GLU A O 1
ATOM 728 N N . GLY A 1 87 ? 22.269 -11.430 22.422 1.00 17.60 87 GLY A N 1
ATOM 729 C CA . GLY A 1 87 ? 22.683 -12.193 21.232 1.00 17.16 87 GLY A CA 1
ATOM 730 C C . GLY A 1 87 ? 21.519 -12.628 20.354 1.00 17.74 87 GLY A C 1
ATOM 731 O O . GLY A 1 87 ? 21.516 -12.407 19.127 1.00 17.71 87 GLY A O 1
ATOM 732 N N . ASP A 1 88 ? 20.525 -13.252 20.968 1.00 17.96 88 ASP A N 1
ATOM 733 C CA . ASP A 1 88 ? 19.387 -13.781 20.199 1.00 19.78 88 ASP A CA 1
ATOM 734 C C . ASP A 1 88 ? 18.503 -12.700 19.594 1.00 18.81 88 ASP A C 1
ATOM 735 O O . ASP A 1 88 ? 18.133 -12.768 18.422 1.00 19.02 88 ASP A O 1
ATOM 740 N N . SER A 1 89 ? 18.181 -11.681 20.384 1.00 17.29 89 SER A N 1
ATOM 741 C CA . SER A 1 89 ? 17.319 -10.622 19.888 1.00 17.07 89 SER A CA 1
ATOM 742 C C . SER A 1 89 ? 18.006 -9.793 18.786 1.00 16.41 89 SER A C 1
ATOM 743 O O . SER A 1 89 ? 17.340 -9.411 17.825 1.00 16.75 89 SER A O 1
ATOM 746 N N . VAL A 1 90 ? 19.321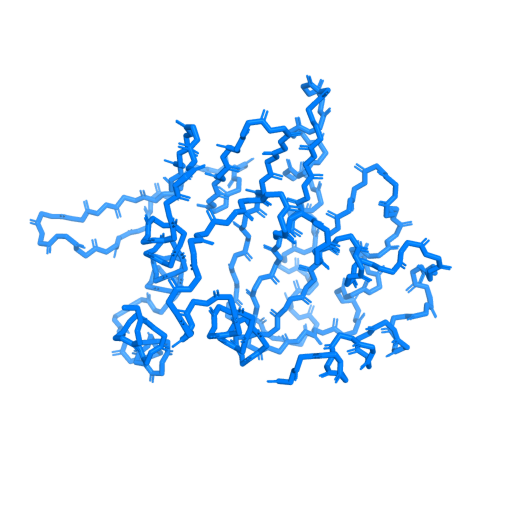 -9.544 18.905 1.00 15.28 90 VAL A N 1
ATOM 747 C CA . VAL A 1 90 ? 20.042 -8.831 17.833 1.00 14.83 90 VAL A CA 1
ATOM 748 C C . VAL A 1 90 ? 19.919 -9.600 16.528 1.00 15.34 90 VAL A C 1
ATOM 749 O O . VAL A 1 90 ? 19.601 -9.034 15.477 1.00 14.67 90 VAL A O 1
ATOM 753 N N . VAL A 1 91 ? 20.168 -10.900 16.579 1.00 14.85 91 VAL A N 1
ATOM 754 C CA . VAL A 1 91 ? 20.144 -11.675 15.340 1.00 15.67 91 VAL A CA 1
ATOM 755 C C . VAL A 1 91 ? 18.715 -11.809 14.813 1.00 14.80 91 VAL A C 1
ATOM 756 O O . VAL A 1 91 ? 18.472 -11.674 13.604 1.00 15.00 91 VAL A O 1
ATOM 760 N N . ARG A 1 92 ? 17.785 -12.099 15.720 1.00 15.11 92 ARG A N 1
ATOM 761 C CA . ARG A 1 92 ? 16.386 -12.265 15.337 1.00 16.17 92 ARG A CA 1
ATOM 762 C C . ARG A 1 92 ? 15.830 -11.004 14.669 1.00 15.29 92 ARG A C 1
ATOM 763 O O . ARG A 1 92 ? 15.091 -11.078 13.676 1.00 15.66 92 ARG A O 1
ATOM 771 N N . HIS A 1 93 ? 16.122 -9.831 15.219 1.00 14.61 93 HIS A N 1
ATOM 772 C CA . HIS A 1 93 ? 15.559 -8.643 14.603 1.00 13.52 93 HIS A CA 1
ATOM 773 C C . HIS A 1 93 ? 16.058 -8.470 13.173 1.00 14.06 93 HIS A C 1
ATOM 774 O O . HIS A 1 93 ? 15.300 -8.075 12.283 1.00 14.15 93 HIS A O 1
ATOM 781 N N . LEU A 1 94 ? 17.344 -8.749 12.978 1.00 13.81 94 LEU A N 1
ATOM 782 C CA . LEU A 1 94 ? 17.915 -8.598 11.648 1.00 13.50 94 LEU A CA 1
ATOM 783 C C . LEU A 1 94 ? 17.323 -9.614 10.683 1.00 14.40 94 LEU A C 1
ATOM 784 O O . LEU A 1 94 ? 17.029 -9.266 9.550 1.00 14.40 94 LEU A O 1
ATOM 789 N N . GLN A 1 95 ? 17.207 -10.853 11.141 1.00 14.69 95 GLN A N 1
ATOM 790 C CA . GLN A 1 95 ? 16.620 -11.910 10.304 1.00 16.74 95 GLN A CA 1
ATOM 791 C C . GLN A 1 95 ? 15.236 -11.494 9.856 1.00 16.50 95 GLN A C 1
ATOM 792 O O . GLN A 1 95 ? 14.870 -11.597 8.679 1.00 17.68 95 GLN A O 1
ATOM 798 N N . GLU A 1 96 ? 14.455 -10.997 10.803 1.00 14.80 96 GLU A N 1
ATOM 799 C CA . GLU A 1 96 ? 13.099 -10.571 10.486 1.00 16.01 96 GLU A CA 1
ATOM 800 C C . GLU A 1 96 ? 13.068 -9.452 9.459 1.00 15.79 96 GLU A C 1
ATOM 801 O O . GLU A 1 96 ? 12.292 -9.475 8.497 1.00 16.12 96 GLU A O 1
ATOM 807 N N . TYR A 1 97 ? 13.915 -8.442 9.667 1.00 15.03 97 TYR A N 1
ATOM 808 C CA . TYR A 1 97 ? 13.929 -7.329 8.737 1.00 14.61 97 TYR A CA 1
ATOM 809 C C . TYR A 1 97 ? 14.364 -7.802 7.357 1.00 14.65 97 TYR A C 1
ATOM 810 O O . TYR A 1 97 ? 13.836 -7.319 6.335 1.00 15.47 97 TYR A O 1
ATOM 819 N N . LYS A 1 98 ? 15.360 -8.687 7.324 1.00 15.26 98 LYS A N 1
ATOM 820 C CA . LYS A 1 98 ? 15.923 -9.148 6.033 1.00 16.44 98 LYS A CA 1
ATOM 821 C C . LYS A 1 98 ? 14.904 -9.932 5.206 1.00 17.07 98 LYS A C 1
ATOM 822 O O . LYS A 1 98 ? 15.088 -10.081 3.997 1.00 16.56 98 LYS A O 1
ATOM 828 N N . LYS A 1 99 ? 13.839 -10.417 5.829 1.00 15.88 99 LYS A N 1
ATOM 829 C CA . LYS A 1 99 ? 12.739 -11.051 5.062 1.00 16.05 99 LYS A CA 1
ATOM 830 C C . LYS A 1 99 ? 12.171 -10.118 3.979 1.00 15.35 99 LYS A C 1
ATOM 831 O O . LYS A 1 99 ? 11.581 -10.595 2.982 1.00 15.66 99 LYS A O 1
ATOM 837 N N . LYS A 1 100 ? 12.364 -8.812 4.154 1.00 14.63 100 LYS A N 1
ATOM 838 C CA . LYS A 1 100 ? 11.857 -7.791 3.218 1.00 14.57 100 LYS A CA 1
ATOM 839 C C . LYS A 1 100 ? 12.680 -7.715 1.941 1.00 14.10 100 LYS A C 1
ATOM 840 O O . LYS A 1 100 ? 12.252 -7.114 0.965 1.00 14.11 100 LYS A O 1
ATOM 846 N N . GLY A 1 101 ? 13.874 -8.294 1.963 1.00 14.06 101 GLY A N 1
ATOM 847 C CA . GLY A 1 101 ? 14.724 -8.267 0.763 1.00 15.06 101 GLY A CA 1
ATOM 848 C C . GLY A 1 101 ? 15.512 -6.981 0.572 1.00 16.16 101 GLY A C 1
ATOM 849 O O . GLY A 1 101 ? 16.001 -6.687 -0.529 1.00 16.94 101 GLY A O 1
ATOM 850 N N . ILE A 1 102 ? 15.637 -6.199 1.641 1.00 15.94 102 ILE A N 1
ATOM 851 C CA . ILE A 1 102 ? 16.315 -4.897 1.594 1.00 15.76 102 ILE A CA 1
ATOM 852 C C . ILE A 1 102 ? 17.697 -5.068 2.203 1.00 15.31 102 ILE A C 1
ATOM 853 O O . ILE A 1 102 ? 17.872 -5.737 3.241 1.00 16.39 102 ILE A O 1
ATOM 858 N N . GLU A 1 103 ? 18.696 -4.493 1.563 1.00 14.89 103 GLU A N 1
ATOM 859 C CA . GLU A 1 103 ? 20.048 -4.557 2.120 1.00 14.18 103 GLU A CA 1
ATOM 860 C C . GLU A 1 103 ? 20.043 -3.906 3.527 1.00 12.67 103 GLU A C 1
ATOM 861 O O . GLU A 1 103 ? 19.609 -2.753 3.667 1.00 13.67 103 GLU A O 1
ATOM 867 N N . ALA A 1 104 ? 20.565 -4.630 4.527 1.00 12.15 104 ALA A N 1
ATOM 868 C CA . ALA A 1 104 ? 20.500 -4.134 5.919 1.00 11.83 104 ALA A CA 1
ATOM 869 C C . ALA A 1 104 ? 21.644 -4.698 6.751 1.00 12.11 104 ALA A C 1
ATOM 870 O O . ALA A 1 104 ? 22.100 -5.837 6.518 1.00 13.75 104 ALA A O 1
ATOM 872 N N . TYR A 1 105 ? 22.090 -3.871 7.710 1.00 12.01 105 TYR A N 1
ATOM 873 C CA . TYR A 1 105 ? 23.158 -4.192 8.646 1.00 11.79 105 TYR A CA 1
ATOM 874 C C . TYR A 1 105 ? 22.623 -3.868 10.019 1.00 11.57 105 TYR A C 1
ATOM 875 O O . TYR A 1 105 ? 21.849 -2.905 10.164 1.00 12.83 105 TYR A O 1
ATOM 884 N N . THR A 1 106 ? 23.077 -4.609 11.015 1.00 11.34 106 THR A N 1
ATOM 885 C CA . THR A 1 106 ? 22.876 -4.162 12.395 1.00 10.76 106 THR A CA 1
ATOM 886 C C . THR A 1 106 ? 24.134 -3.519 12.916 1.00 11.77 106 THR A C 1
ATOM 887 O O . THR A 1 106 ? 25.226 -4.067 12.739 1.00 12.45 106 THR A O 1
ATOM 891 N N . LEU A 1 107 ? 23.968 -2.366 13.549 1.00 11.66 107 LEU A N 1
ATOM 892 C CA A LEU A 1 107 ? 25.048 -1.735 14.298 0.40 10.40 107 LEU A CA 1
ATOM 893 C CA C LEU A 1 107 ? 25.053 -1.741 14.286 0.40 10.92 107 LEU A CA 1
ATOM 894 C C . LEU A 1 107 ? 24.704 -1.986 15.750 1.00 11.88 107 LEU A C 1
ATOM 895 O O . LEU A 1 107 ? 23.667 -1.506 16.224 1.00 13.04 107 LEU A O 1
ATOM 904 N N . PHE A 1 108 ? 25.528 -2.781 16.435 1.00 12.06 108 PHE A N 1
ATOM 905 C CA . PHE A 1 108 ? 25.335 -3.030 17.869 1.00 10.87 108 PHE A CA 1
ATOM 906 C C . PHE A 1 108 ? 26.290 -2.095 18.609 1.00 12.37 108 PHE A C 1
ATOM 907 O O . PHE A 1 108 ? 27.478 -2.128 18.341 1.00 13.17 108 PHE A O 1
ATOM 915 N N . LEU A 1 109 ? 25.774 -1.308 19.549 1.00 11.63 109 LEU A N 1
ATOM 916 C CA . LEU A 1 109 ? 26.558 -0.313 20.285 1.00 12.44 109 LEU A CA 1
ATOM 917 C C . LEU A 1 109 ? 26.577 -0.711 21.741 1.00 12.51 109 LEU A C 1
ATOM 918 O O . LEU A 1 109 ? 25.504 -0.813 22.356 1.00 12.47 109 LEU A O 1
ATOM 923 N N . GLY A 1 110 ? 27.784 -0.914 22.278 1.00 12.98 110 GLY A N 1
ATOM 924 C CA . GLY A 1 110 ? 27.954 -1.261 23.674 1.00 13.60 110 GLY A CA 1
ATOM 925 C C . GLY A 1 110 ? 29.082 -0.471 24.315 1.00 14.60 110 GLY A C 1
ATOM 926 O O . GLY A 1 110 ? 29.765 0.264 23.616 1.00 14.93 110 GLY A O 1
ATOM 927 N N . LYS A 1 111 ? 29.240 -0.581 25.632 1.00 15.46 111 LYS A N 1
ATOM 928 C CA . LYS A 1 111 ? 30.414 0.041 26.299 1.00 17.06 111 LYS A CA 1
ATOM 929 C C . LYS A 1 111 ? 31.689 -0.719 25.972 1.00 17.16 111 LYS A C 1
ATOM 930 O O . LYS A 1 111 ? 32.769 -0.147 25.781 1.00 16.98 111 LYS A O 1
ATOM 936 N N . SER A 1 112 ? 31.531 -2.037 25.903 1.00 16.61 112 SER A N 1
ATOM 937 C CA A SER A 1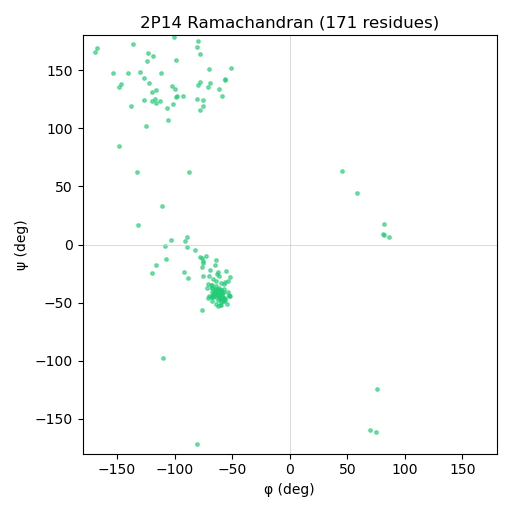 112 ? 32.623 -2.919 25.536 0.50 17.22 112 SER A CA 1
ATOM 938 C CA B SER A 1 112 ? 32.620 -2.954 25.611 0.50 16.82 112 SER A CA 1
ATOM 939 C C . SER A 1 112 ? 31.986 -4.124 24.886 1.00 16.35 112 SER A C 1
ATOM 940 O O . SER A 1 112 ? 30.861 -4.491 25.217 1.00 17.78 112 SER A O 1
ATOM 945 N N . ILE A 1 113 ? 32.707 -4.723 23.930 1.00 15.01 113 ILE A N 1
ATOM 946 C CA . ILE A 1 113 ? 32.139 -5.838 23.156 1.00 15.12 113 ILE A CA 1
ATOM 947 C C . ILE A 1 113 ? 32.683 -7.149 23.703 1.00 15.78 113 ILE A C 1
ATOM 948 O O . ILE A 1 113 ? 33.913 -7.356 23.731 1.00 15.92 113 ILE A O 1
ATOM 953 N N . ASP A 1 114 ? 31.781 -8.017 24.150 1.00 16.83 114 ASP A N 1
ATOM 954 C CA . ASP A 1 114 ? 32.190 -9.297 24.732 1.00 17.79 114 ASP A CA 1
ATOM 955 C C . ASP A 1 114 ? 32.556 -10.274 23.608 1.00 18.45 114 ASP A C 1
ATOM 956 O O . ASP A 1 114 ? 31.885 -10.333 22.578 1.00 18.01 114 ASP A O 1
ATOM 961 N N . LEU A 1 115 ? 33.620 -11.052 23.818 1.00 18.52 115 LEU A N 1
ATOM 962 C CA . LEU A 1 115 ? 34.084 -11.972 22.785 1.00 19.23 115 LEU A CA 1
ATOM 963 C C . LEU A 1 115 ? 33.052 -13.071 22.461 1.00 17.86 115 LEU A C 1
ATOM 964 O O . LEU A 1 115 ? 32.870 -13.411 21.307 1.00 17.96 115 LEU A O 1
ATOM 969 N N . SER A 1 116 ? 32.348 -13.614 23.466 1.00 17.46 116 SER A N 1
ATOM 970 C CA A SER A 1 116 ? 31.323 -14.616 23.185 0.50 17.17 116 SER A CA 1
ATOM 971 C CA B SER A 1 116 ? 31.335 -14.625 23.178 0.50 17.38 116 SER A CA 1
ATOM 972 C C . SER A 1 116 ? 30.173 -14.031 22.369 1.00 16.37 116 SER A C 1
ATOM 973 O O . SER A 1 116 ? 29.650 -14.680 21.488 1.00 16.92 116 SER A O 1
ATOM 978 N N . PHE A 1 117 ? 29.791 -12.793 22.675 1.00 15.69 117 PHE A N 1
ATOM 979 C CA . PHE A 1 117 ? 28.805 -12.080 21.861 1.00 14.10 117 PHE A CA 1
ATOM 980 C C . PHE A 1 117 ? 29.313 -11.907 20.412 1.00 14.75 117 PHE A C 1
ATOM 981 O O . PHE A 1 117 ? 28.580 -12.144 19.473 1.00 14.11 117 PHE A O 1
ATOM 989 N N . ALA A 1 118 ? 30.569 -11.482 20.262 1.00 15.29 118 ALA A N 1
ATOM 990 C CA . ALA A 1 118 ? 31.149 -11.302 18.913 1.00 15.48 118 ALA A CA 1
ATOM 991 C C . ALA A 1 118 ? 31.179 -12.608 18.126 1.00 15.32 118 ALA A C 1
ATOM 992 O O . ALA A 1 118 ? 30.912 -12.615 16.924 1.00 15.22 118 ALA A O 1
ATOM 994 N N . ARG A 1 119 ? 31.493 -13.704 18.817 1.00 14.90 119 ARG A N 1
ATOM 995 C CA . ARG A 1 119 ? 31.429 -15.023 18.182 1.00 15.67 119 ARG A CA 1
ATOM 996 C C . ARG A 1 119 ? 30.024 -15.366 17.694 1.00 15.96 119 ARG A C 1
ATOM 997 O O . ARG A 1 119 ? 29.849 -15.903 16.583 1.00 17.69 119 ARG A O 1
ATOM 1005 N N . HIS A 1 120 ? 29.024 -15.038 18.518 1.00 15.41 120 HIS A N 1
ATOM 1006 C CA . HIS A 1 120 ? 27.630 -15.248 18.156 1.00 15.16 120 HIS A CA 1
ATOM 1007 C C . HIS A 1 120 ? 27.195 -14.459 16.934 1.00 15.06 120 HIS A C 1
ATOM 1008 O O . HIS A 1 120 ? 26.608 -15.010 15.999 1.00 15.81 120 HIS A O 1
ATOM 1015 N N . ILE A 1 121 ? 27.433 -13.139 16.955 1.00 15.13 121 ILE A N 1
ATOM 1016 C CA . ILE A 1 121 ? 26.924 -12.284 15.861 1.00 15.41 121 ILE A CA 1
ATOM 1017 C C . ILE A 1 121 ? 27.768 -12.390 14.601 1.00 15.67 121 ILE A C 1
ATOM 1018 O O . ILE A 1 121 ? 27.373 -11.882 13.555 1.00 15.29 121 ILE A O 1
ATOM 1023 N N . GLY A 1 122 ? 28.931 -13.026 14.724 1.00 14.30 122 GLY A N 1
ATOM 1024 C CA . GLY A 1 122 ? 29.768 -13.268 13.554 1.00 14.87 122 GLY A CA 1
ATOM 1025 C C . GLY A 1 122 ? 29.476 -14.572 12.835 1.00 15.59 122 GLY A C 1
ATOM 1026 O O . GLY A 1 122 ? 30.185 -14.935 11.886 1.00 15.39 122 GLY A O 1
ATOM 1027 N N . PHE A 1 123 ? 28.415 -15.279 13.257 1.00 15.69 123 PHE A N 1
ATOM 1028 C CA . PHE A 1 123 ? 28.094 -16.615 12.709 1.00 15.23 123 PHE A CA 1
ATOM 1029 C C . PHE A 1 123 ? 27.786 -16.626 11.204 1.00 15.97 123 PHE A C 1
ATOM 1030 O O . PHE A 1 123 ? 28.267 -17.510 10.461 1.00 16.80 123 PHE A O 1
ATOM 1038 N N . ASN A 1 124 ? 26.990 -15.660 10.745 1.00 15.16 124 ASN A N 1
ATOM 1039 C CA A ASN A 1 124 ? 26.612 -15.579 9.342 0.50 15.55 124 ASN A CA 1
ATOM 1040 C CA B ASN A 1 124 ? 26.678 -15.580 9.320 0.50 16.54 124 ASN A CA 1
ATOM 1041 C C . ASN A 1 124 ? 26.618 -14.144 8.851 1.00 15.96 124 ASN A C 1
ATOM 1042 O O . ASN A 1 124 ? 25.583 -13.473 8.869 1.00 16.24 124 ASN A O 1
ATOM 1051 N N . LYS A 1 125 ? 27.779 -13.685 8.411 1.00 15.39 125 LYS A N 1
ATOM 1052 C CA . LYS A 1 125 ? 27.936 -12.314 7.992 1.00 16.10 125 LYS A CA 1
ATOM 1053 C C . LYS A 1 125 ? 27.332 -12.019 6.619 1.00 16.90 125 LYS A C 1
ATOM 1054 O O . LYS A 1 125 ? 27.190 -10.857 6.247 1.00 17.39 125 LYS A O 1
ATOM 1060 N N . GLU A 1 126 ? 26.962 -13.060 5.881 1.00 17.92 126 GLU A N 1
ATOM 1061 C CA . GLU A 1 126 ? 26.280 -12.868 4.613 1.00 20.55 126 GLU A CA 1
ATOM 1062 C C . GLU A 1 126 ? 24.825 -12.499 4.828 1.00 20.41 126 GLU A C 1
ATOM 1063 O O . GLU A 1 126 ? 24.393 -11.447 4.372 1.00 23.58 126 GLU A O 1
ATOM 1069 N N . SER A 1 127 ? 24.079 -13.332 5.551 1.00 20.17 127 SER A N 1
ATOM 1070 C CA . SER A 1 127 ? 22.652 -13.099 5.705 1.00 20.62 127 SER A CA 1
ATOM 1071 C C . SER A 1 127 ? 22.292 -12.259 6.937 1.00 20.37 127 SER A C 1
ATOM 1072 O O . SER A 1 127 ? 21.253 -11.606 6.941 1.00 20.45 127 SER A O 1
ATOM 1075 N N . GLU A 1 128 ? 23.177 -12.251 7.935 1.00 18.90 128 GLU A N 1
ATOM 1076 C CA . GLU A 1 128 ? 22.902 -11.582 9.204 1.00 19.72 128 GLU A CA 1
ATOM 1077 C C . GLU A 1 128 ? 24.112 -10.711 9.619 1.00 16.28 128 GLU A C 1
ATOM 1078 O O . GLU A 1 128 ? 24.703 -10.954 10.647 1.00 16.78 128 GLU A O 1
ATOM 1084 N N . PRO A 1 129 ? 24.475 -9.683 8.803 1.00 15.23 129 PRO A N 1
ATOM 1085 C CA . PRO A 1 129 ? 25.661 -8.892 9.121 1.00 13.85 129 PRO A CA 1
ATOM 1086 C C . PRO A 1 129 ? 25.464 -7.911 10.279 1.00 12.82 129 PRO A C 1
ATOM 1087 O O . PRO A 1 129 ? 24.630 -6.984 10.180 1.00 13.91 129 PRO A O 1
ATOM 1091 N N . VAL A 1 130 ? 26.264 -8.122 11.330 1.00 12.02 130 VAL A N 1
ATOM 1092 C CA . VAL A 1 130 ? 26.205 -7.299 12.525 1.00 11.65 130 VAL A CA 1
ATOM 1093 C C . VAL A 1 130 ? 27.590 -6.702 12.760 1.00 12.07 130 VAL A C 1
ATOM 1094 O O . VAL A 1 130 ? 28.604 -7.434 12.808 1.00 12.67 130 VAL A O 1
ATOM 1098 N N A ILE A 1 131 ? 27.651 -5.385 12.926 0.50 10.71 131 ILE A N 1
ATOM 1099 N N B ILE A 1 131 ? 27.632 -5.376 12.916 0.50 11.46 131 ILE A N 1
ATOM 1100 C CA A ILE A 1 131 ? 28.928 -4.747 13.233 0.50 10.96 131 ILE A CA 1
ATOM 1101 C CA B ILE A 1 131 ? 28.872 -4.657 13.241 0.50 12.55 131 ILE A CA 1
ATOM 1102 C C A ILE A 1 131 ? 28.862 -4.184 14.650 0.50 11.67 131 ILE A C 1
ATOM 1103 C C B ILE A 1 131 ? 28.794 -4.214 14.696 0.50 12.33 131 ILE A C 1
ATOM 1104 O O A ILE A 1 131 ? 28.095 -3.244 14.906 0.50 10.96 131 ILE A O 1
ATOM 1105 O O B ILE A 1 131 ? 27.934 -3.401 15.028 0.50 11.70 131 ILE A O 1
ATOM 1114 N N . PRO A 1 132 ? 29.676 -4.746 15.563 1.00 12.35 132 PRO A N 1
ATOM 1115 C CA . PRO A 1 132 ? 29.697 -4.272 16.951 1.00 12.41 132 PRO A CA 1
ATOM 1116 C C . PRO A 1 132 ? 30.679 -3.127 17.115 1.00 13.46 132 PRO A C 1
ATOM 1117 O O . PRO A 1 132 ? 31.840 -3.255 16.683 1.00 13.87 132 PRO A O 1
ATOM 1121 N N . LEU A 1 133 ? 30.240 -2.035 17.749 1.00 12.82 133 LEU A N 1
ATOM 1122 C CA . LEU A 1 133 ? 31.112 -0.910 18.053 1.00 12.77 133 LEU A CA 1
ATOM 1123 C C . LEU A 1 133 ? 31.020 -0.585 19.531 1.00 11.82 133 LEU A C 1
ATOM 1124 O O . LEU A 1 133 ? 29.920 -0.634 20.125 1.00 13.11 133 LEU A O 1
ATOM 1129 N N . THR A 1 134 ? 32.149 -0.197 20.126 1.00 12.43 134 THR A N 1
ATOM 1130 C CA . THR A 1 134 ? 32.074 0.428 21.443 1.00 11.74 134 THR A CA 1
ATOM 1131 C C . THR A 1 134 ? 31.641 1.872 21.275 1.00 12.59 134 THR A C 1
ATOM 1132 O O . THR A 1 134 ? 31.750 2.464 20.185 1.00 13.01 134 THR A O 1
ATOM 1136 N N . VAL A 1 135 ? 31.201 2.478 22.371 1.00 12.40 135 VAL A N 1
ATOM 1137 C CA . VAL A 1 135 ? 30.862 3.895 22.325 1.00 13.75 135 VAL A CA 1
ATOM 1138 C C . VAL A 1 135 ? 32.047 4.772 21.850 1.00 13.36 135 VAL A C 1
ATOM 1139 O O . VAL A 1 135 ? 31.867 5.686 21.042 1.00 14.14 135 VAL A O 1
ATOM 1143 N N . ASP A 1 136 ? 33.254 4.450 22.319 1.00 14.79 136 ASP A N 1
ATOM 1144 C CA . ASP A 1 136 ? 34.428 5.228 21.933 1.00 16.38 136 ASP A CA 1
ATOM 1145 C C . ASP A 1 136 ? 34.714 5.101 20.435 1.00 16.10 136 ASP A C 1
ATOM 1146 O O . ASP A 1 136 ? 35.040 6.079 19.775 1.00 16.77 136 ASP A O 1
ATOM 1151 N N . GLN A 1 137 ? 34.514 3.907 19.896 1.00 14.70 137 GLN A N 1
ATOM 1152 C CA . GLN A 1 137 ? 34.672 3.691 18.457 1.00 14.95 137 GLN A CA 1
ATOM 1153 C C . GLN A 1 137 ? 33.610 4.439 17.655 1.00 14.67 137 GLN A C 1
ATOM 1154 O O . GLN A 1 137 ? 33.905 5.033 16.621 1.00 15.31 137 GLN A O 1
ATOM 1160 N N . PHE A 1 138 ? 32.371 4.402 18.131 1.00 14.13 138 PHE A N 1
ATOM 1161 C CA . PHE A 1 138 ? 31.283 5.074 17.444 1.00 14.04 138 PHE A CA 1
ATOM 1162 C C . PHE A 1 138 ? 31.502 6.591 17.448 1.00 15.26 138 PHE A C 1
ATOM 1163 O O . PHE A 1 138 ? 31.255 7.260 16.424 1.00 15.55 138 PHE A O 1
ATOM 1171 N N . LYS A 1 139 ? 31.957 7.132 18.582 1.00 14.86 139 LYS A N 1
ATOM 1172 C CA . LYS A 1 139 ? 32.242 8.576 18.623 1.00 16.55 139 LYS A CA 1
ATOM 1173 C C . LYS A 1 139 ? 33.317 8.923 17.608 1.00 18.36 139 LYS A C 1
ATOM 1174 O O . LYS A 1 139 ? 33.202 9.928 16.890 1.00 18.82 139 LYS A O 1
ATOM 1180 N N . LYS A 1 140 ? 34.376 8.110 17.556 1.00 18.70 140 LYS A N 1
ATOM 1181 C CA . LYS A 1 140 ? 35.452 8.325 16.573 1.00 21.24 140 LYS A CA 1
ATOM 1182 C C . LYS A 1 140 ? 34.891 8.318 15.153 1.00 20.86 140 LYS A C 1
ATOM 1183 O O . LYS A 1 140 ? 35.173 9.235 14.381 1.00 21.12 140 LYS A O 1
ATOM 1189 N N . LEU A 1 141 ? 34.047 7.335 14.828 1.00 19.93 141 LEU A N 1
ATOM 1190 C CA . LEU A 1 141 ? 33.414 7.224 13.529 1.00 20.52 141 LEU A CA 1
ATOM 1191 C C . LEU A 1 141 ? 32.591 8.462 13.176 1.00 19.62 141 LEU A C 1
ATOM 1192 O O . LEU A 1 141 ? 32.705 8.991 12.071 1.00 20.41 141 LEU A O 1
ATOM 1197 N N . VAL A 1 142 ? 31.782 8.929 14.113 1.00 18.68 142 VAL A N 1
ATOM 1198 C CA . VAL A 1 142 ? 30.938 10.105 13.848 1.00 19.49 142 VAL A CA 1
ATOM 1199 C C . VAL A 1 142 ? 31.821 11.342 13.611 1.00 21.37 142 VAL A C 1
ATOM 1200 O O . VAL A 1 142 ? 31.545 12.119 12.688 1.00 21.89 142 VAL A O 1
ATOM 1204 N N . THR A 1 143 ? 32.858 11.508 14.436 1.00 23.47 143 THR A N 1
ATOM 1205 C CA . THR A 1 143 ? 33.752 12.675 14.357 1.00 25.59 143 THR A CA 1
ATOM 1206 C C . THR A 1 143 ? 34.559 12.659 13.068 1.00 26.59 143 THR A C 1
ATOM 1207 O O . THR A 1 143 ? 34.802 13.720 12.459 1.00 27.04 143 THR A O 1
ATOM 1211 N N . GLN A 1 144 ? 34.973 11.470 12.642 1.00 27.11 144 GLN A N 1
ATOM 1212 C CA . GLN A 1 144 ? 35.679 11.337 11.377 1.00 27.92 144 GLN A CA 1
ATOM 1213 C C . GLN A 1 144 ? 34.742 11.727 10.234 1.00 26.95 144 GLN A C 1
ATOM 1214 O O . GLN A 1 144 ? 35.141 12.465 9.324 1.00 27.00 144 GLN A O 1
ATOM 1220 N N . LEU A 1 145 ? 33.495 11.266 10.303 1.00 25.63 145 LEU A N 1
ATOM 1221 C CA . LEU A 1 145 ? 32.469 11.618 9.308 1.00 25.08 145 LEU A C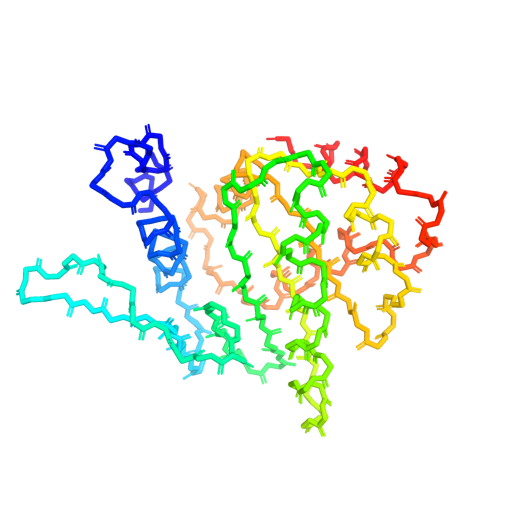A 1
ATOM 1222 C C . LEU A 1 145 ? 32.138 13.115 9.227 1.00 23.83 145 LEU A C 1
ATOM 1223 O O . LEU A 1 145 ? 32.031 13.678 8.130 1.00 23.48 145 LEU A O 1
ATOM 1228 N N . LYS A 1 146 ? 32.007 13.761 10.388 1.00 22.81 146 LYS A N 1
ATOM 1229 C CA . LYS A 1 146 ? 31.391 15.090 10.438 1.00 21.36 146 LYS A CA 1
ATOM 1230 C C . LYS A 1 146 ? 32.280 16.246 10.896 1.00 21.22 146 LYS A C 1
ATOM 1231 O O . LYS A 1 146 ? 31.923 17.423 10.671 1.00 21.04 146 LYS A O 1
ATOM 1237 N N . GLY A 1 147 ? 33.399 15.929 11.543 1.00 20.95 147 GLY A N 1
ATOM 1238 C CA . GLY A 1 147 ? 34.240 16.953 12.172 1.00 21.75 147 GLY A CA 1
ATOM 1239 C C . GLY A 1 147 ? 34.819 17.988 11.224 1.00 22.83 147 GLY A C 1
ATOM 1240 O O . GLY A 1 147 ? 35.092 19.122 11.658 1.00 20.78 147 GLY A O 1
ATOM 1241 N N . ASP A 1 148 ? 34.997 17.613 9.955 1.00 23.63 148 ASP A N 1
ATOM 1242 C CA A ASP A 1 148 ? 35.591 18.452 8.913 0.25 24.27 148 ASP A CA 1
ATOM 1243 C CA B ASP A 1 148 ? 35.588 18.504 8.957 0.25 24.18 148 ASP A CA 1
ATOM 1244 C CA C ASP A 1 148 ? 35.590 18.555 9.005 0.50 24.51 148 ASP A CA 1
ATOM 1245 C C . ASP A 1 148 ? 34.553 19.214 8.089 1.00 24.48 148 ASP A C 1
ATOM 1246 O O . ASP A 1 148 ? 34.896 19.911 7.138 1.00 25.03 148 ASP A O 1
ATOM 1259 N N . GLY A 1 149 ? 33.277 19.033 8.419 1.00 24.12 149 GLY A N 1
ATOM 1260 C CA . GLY A 1 149 ? 32.187 19.698 7.691 1.00 24.92 149 GLY A CA 1
ATOM 1261 C C . GLY A 1 149 ? 31.666 18.992 6.447 1.00 25.60 149 GLY A C 1
ATOM 1262 O O . GLY A 1 149 ? 30.818 19.536 5.741 1.00 25.98 149 GLY A O 1
ATOM 1263 N N . GLU A 1 150 ? 32.154 17.777 6.196 1.00 25.33 150 GLU A N 1
ATOM 1264 C CA . GLU A 1 150 ? 31.711 16.953 5.064 1.00 26.11 150 GLU A CA 1
ATOM 1265 C C . GLU A 1 150 ? 30.212 16.618 5.163 1.00 24.47 150 GLU A C 1
ATOM 1266 O O . GLU A 1 150 ? 29.729 16.227 6.241 1.00 23.85 150 GLU A O 1
ATOM 1272 N N . HIS A 1 151 ? 29.487 16.775 4.051 1.00 23.31 151 HIS A N 1
ATOM 1273 C CA . HIS A 1 151 ? 28.076 16.381 3.962 1.00 22.08 151 HIS A CA 1
ATOM 1274 C C . HIS A 1 151 ? 28.003 14.921 4.337 1.00 20.23 151 HIS A C 1
ATOM 1275 O O . HIS A 1 151 ? 28.899 14.142 3.989 1.00 20.73 151 HIS A O 1
ATOM 1282 N N . PHE A 1 152 ? 26.956 14.539 5.062 1.00 18.20 152 PHE A N 1
ATOM 1283 C CA . PHE A 1 152 ? 26.795 13.150 5.382 1.00 16.39 152 PHE A CA 1
ATOM 1284 C C . PHE A 1 152 ? 26.254 12.362 4.202 1.00 15.89 152 PHE A C 1
ATOM 1285 O O . PHE A 1 152 ? 25.118 12.587 3.758 1.00 16.28 152 PHE A O 1
ATOM 1293 N N . ASN A 1 153 ? 27.073 11.429 3.708 1.00 14.00 153 ASN A N 1
ATOM 1294 C CA . ASN A 1 153 ? 26.645 10.536 2.661 1.00 13.37 153 ASN A CA 1
ATOM 1295 C C . ASN A 1 153 ? 26.386 9.133 3.241 1.00 13.25 153 ASN A C 1
ATOM 1296 O O . ASN A 1 153 ? 27.337 8.430 3.569 1.00 13.56 153 ASN A O 1
ATOM 1301 N N . PRO A 1 154 ? 25.111 8.721 3.357 1.00 13.16 154 PRO A N 1
ATOM 1302 C CA . PRO A 1 154 ? 24.819 7.385 3.907 1.00 13.64 154 PRO A CA 1
ATOM 1303 C C . PRO A 1 154 ? 25.583 6.269 3.173 1.00 13.15 154 PRO A C 1
ATOM 1304 O O . PRO A 1 154 ? 25.951 5.269 3.794 1.00 14.37 154 PRO A O 1
ATOM 1308 N N . ASN A 1 155 ? 25.854 6.435 1.875 1.00 13.51 155 ASN A N 1
ATOM 1309 C CA . ASN A 1 155 ? 26.575 5.401 1.151 1.00 13.95 155 ASN A CA 1
ATOM 1310 C C . ASN A 1 155 ? 28.021 5.219 1.604 1.00 14.13 155 ASN A C 1
ATOM 1311 O O . ASN A 1 155 ? 28.558 4.111 1.514 1.00 15.18 155 ASN A O 1
ATOM 1316 N N . LYS A 1 156 ? 28.637 6.307 2.085 1.00 14.54 156 LYS A N 1
ATOM 1317 C CA . LYS A 1 156 ? 29.953 6.216 2.688 1.00 16.54 156 LYS A CA 1
ATOM 1318 C C . LYS A 1 156 ? 29.877 5.430 4.002 1.00 14.93 156 LYS A C 1
ATOM 1319 O O . LYS A 1 156 ? 30.771 4.608 4.293 1.00 16.07 156 LYS A O 1
ATOM 1325 N N . LEU A 1 157 ? 28.840 5.673 4.795 1.00 14.17 157 LEU A N 1
ATOM 1326 C CA . LEU A 1 157 ? 28.637 4.896 6.003 1.00 14.98 157 LEU A CA 1
ATOM 1327 C C . LEU A 1 157 ? 28.445 3.414 5.660 1.00 13.70 157 LEU A C 1
ATOM 1328 O O . LEU A 1 157 ? 29.000 2.540 6.340 1.00 14.05 157 LEU A O 1
ATOM 1333 N N . LYS A 1 158 ? 27.666 3.109 4.612 1.00 13.55 158 LYS A N 1
ATOM 1334 C CA . LYS A 1 158 ? 27.526 1.701 4.206 1.00 14.67 158 LYS A CA 1
ATOM 1335 C C . LYS A 1 158 ? 28.899 1.070 3.875 1.00 14.48 158 LYS A C 1
ATOM 1336 O O . LYS A 1 158 ? 29.195 -0.059 4.311 1.00 14.48 158 LYS A O 1
ATOM 1342 N N . GLU A 1 159 ? 29.726 1.780 3.100 1.00 14.70 159 GLU A N 1
ATOM 1343 C CA . GLU A 1 159 ? 31.052 1.238 2.759 1.00 15.95 159 GLU A CA 1
ATOM 1344 C C . GLU A 1 159 ? 31.905 0.968 4.002 1.00 15.28 159 GLU A C 1
ATOM 1345 O O . GLU A 1 159 ? 32.616 -0.049 4.083 1.00 14.50 159 GLU A O 1
ATOM 1351 N N . ILE A 1 160 ? 31.826 1.871 4.980 1.00 14.59 160 ILE A N 1
ATOM 1352 C CA . ILE A 1 160 ? 32.604 1.717 6.208 1.00 15.00 160 ILE A CA 1
ATOM 1353 C C . ILE A 1 160 ? 32.099 0.497 6.992 1.00 13.88 160 ILE A C 1
ATOM 1354 O O . ILE A 1 160 ? 32.902 -0.309 7.472 1.00 13.82 160 ILE A O 1
ATOM 1359 N N . LEU A 1 161 ? 30.779 0.369 7.117 1.00 14.17 161 LEU A N 1
ATOM 1360 C CA . LEU A 1 161 ? 30.212 -0.787 7.843 1.00 14.08 161 LEU A CA 1
ATOM 1361 C C . LEU A 1 161 ? 30.632 -2.100 7.170 1.00 13.82 161 LEU A C 1
ATOM 1362 O O . LEU A 1 161 ? 30.968 -3.069 7.866 1.00 14.09 161 LEU A O 1
ATOM 1367 N N . ILE A 1 162 ? 30.664 -2.130 5.829 1.00 13.26 162 ILE A N 1
ATOM 1368 C CA . ILE A 1 162 ? 31.068 -3.364 5.120 1.00 13.12 162 ILE A CA 1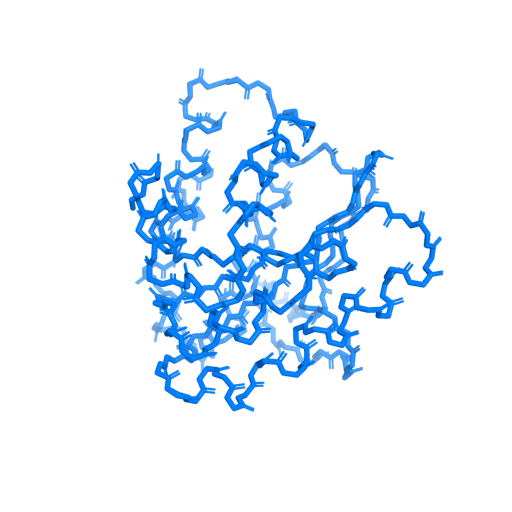
ATOM 1369 C C . ILE A 1 162 ? 32.549 -3.664 5.407 1.00 13.28 162 ILE A C 1
ATOM 1370 O O . ILE A 1 162 ? 32.904 -4.818 5.665 1.00 13.97 162 ILE A O 1
ATOM 1375 N N . LYS A 1 163 ? 33.387 -2.630 5.386 1.00 13.26 163 LYS A N 1
ATOM 1376 C CA . LYS A 1 163 ? 34.791 -2.799 5.747 1.00 14.51 163 LYS A CA 1
ATOM 1377 C C . LYS A 1 163 ? 34.927 -3.377 7.166 1.00 14.14 163 LYS A C 1
ATOM 1378 O O . LYS A 1 163 ? 35.669 -4.336 7.376 1.00 14.76 163 LYS A O 1
ATOM 1384 N N . LEU A 1 164 ? 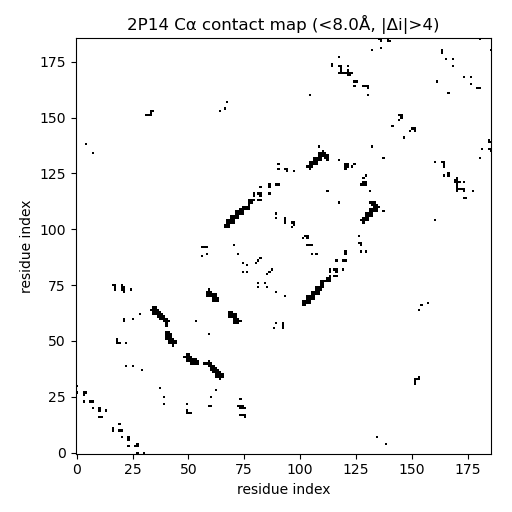34.208 -2.789 8.128 1.00 13.43 164 LEU A N 1
ATOM 1385 C CA . LEU A 1 164 ? 34.318 -3.182 9.529 1.00 13.67 164 LEU A CA 1
ATOM 1386 C C . LEU A 1 164 ? 33.728 -4.567 9.807 1.00 12.97 164 LEU A C 1
ATOM 1387 O O . LEU A 1 164 ? 34.191 -5.263 10.713 1.00 13.41 164 LEU A O 1
ATOM 1392 N N . LEU A 1 165 ? 32.752 -4.951 8.980 1.00 13.00 165 LEU A N 1
ATOM 1393 C CA . LEU A 1 165 ? 32.120 -6.269 9.061 1.00 13.73 165 LEU A CA 1
ATOM 1394 C C . LEU A 1 165 ? 33.114 -7.421 8.933 1.00 14.26 165 LEU A C 1
ATOM 1395 O O . LEU A 1 165 ? 32.928 -8.472 9.570 1.00 13.67 165 LEU A O 1
ATOM 1400 N N . ARG A 1 166 ? 34.159 -7.219 8.124 1.00 13.75 166 ARG A N 1
ATOM 1401 C CA . ARG A 1 166 ? 35.114 -8.289 7.854 1.00 14.35 166 ARG A CA 1
ATOM 1402 C C . ARG A 1 166 ? 34.439 -9.637 7.544 1.00 14.77 166 ARG A C 1
ATOM 1403 O O . ARG A 1 166 ? 34.667 -10.650 8.233 1.00 14.73 166 ARG A O 1
ATOM 1411 N N . SER A 1 167 ? 33.690 -9.657 6.452 1.00 15.20 167 SER A N 1
ATOM 1412 C CA . SER A 1 167 ? 32.995 -10.874 6.038 1.00 16.52 167 SER A CA 1
ATOM 1413 C C . SER A 1 167 ? 33.940 -12.025 5.666 1.00 16.78 167 SER A C 1
ATOM 1414 O O . SER A 1 167 ? 33.493 -13.170 5.527 1.00 17.54 167 SER A O 1
ATOM 1417 N N . ASP A 1 168 ? 35.220 -11.706 5.506 1.00 16.84 168 ASP A N 1
ATOM 1418 C CA . ASP A 1 168 ? 36.240 -12.719 5.223 1.00 17.39 168 ASP A CA 1
ATOM 1419 C C . ASP A 1 168 ? 36.587 -13.491 6.486 1.00 17.59 168 ASP A C 1
ATOM 1420 O O . ASP A 1 168 ? 37.165 -14.578 6.410 1.00 19.39 168 ASP A O 1
ATOM 1425 N N . LEU A 1 169 ? 36.264 -12.927 7.654 1.00 17.03 169 LEU A N 1
ATOM 1426 C CA . LEU A 1 169 ? 36.600 -13.556 8.911 1.00 16.05 169 LEU A CA 1
ATOM 1427 C C . LEU A 1 169 ? 35.406 -14.304 9.452 1.00 16.57 169 LEU A C 1
ATOM 1428 O O . LEU A 1 169 ? 34.317 -13.751 9.567 1.00 16.61 169 LEU A O 1
ATOM 1433 N N . GLY A 1 170 ? 35.608 -15.570 9.779 1.00 16.59 170 GLY A N 1
ATOM 1434 C CA . GLY A 1 170 ? 34.516 -16.396 10.286 1.00 16.48 170 GLY A CA 1
ATOM 1435 C C . GLY A 1 170 ? 34.245 -16.130 11.741 1.00 16.45 170 GLY A C 1
ATOM 1436 O O . GLY A 1 170 ? 34.984 -15.390 12.397 1.00 15.27 170 GLY A O 1
ATOM 1437 N N . TYR A 1 171 ? 33.203 -16.749 12.272 1.00 16.73 171 TYR A N 1
ATOM 1438 C CA . TYR A 1 171 ? 32.870 -16.494 13.678 1.00 17.68 171 TYR A CA 1
ATOM 1439 C C . TYR A 1 171 ? 33.992 -16.770 14.679 1.00 17.56 171 TYR A C 1
ATOM 1440 O O . TYR A 1 171 ? 34.077 -16.110 15.722 1.00 17.45 171 TYR A O 1
ATOM 1449 N N . ASP A 1 172 ? 34.838 -17.763 14.386 1.00 16.84 172 ASP A N 1
ATOM 1450 C CA A ASP A 1 172 ? 35.901 -18.163 15.285 0.50 17.24 172 ASP A CA 1
ATOM 1451 C CA B ASP A 1 172 ? 35.875 -18.110 15.344 0.50 17.08 172 ASP A CA 1
ATOM 1452 C C . ASP A 1 172 ? 37.162 -17.308 15.142 1.00 16.93 172 ASP A C 1
ATOM 1453 O O . ASP A 1 172 ? 38.206 -17.655 15.682 1.00 17.72 172 ASP A O 1
ATOM 1462 N N . GLN A 1 173 ? 37.047 -16.211 14.387 1.00 15.96 173 GLN A N 1
ATOM 1463 C CA . GLN A 1 173 ? 38.128 -15.234 14.238 1.00 16.38 173 GLN A CA 1
ATOM 1464 C C . GLN A 1 173 ? 37.731 -13.926 14.939 1.00 15.12 173 GLN A C 1
ATOM 1465 O O . GLN A 1 173 ? 38.113 -12.821 14.533 1.00 15.11 173 GLN A O 1
ATOM 1471 N N . ALA A 1 174 ? 36.981 -14.070 16.025 1.00 14.20 174 ALA A N 1
ATOM 1472 C CA . ALA A 1 174 ? 36.440 -12.905 16.712 1.00 14.38 174 ALA A CA 1
ATOM 1473 C C . ALA A 1 174 ? 37.498 -12.000 17.282 1.00 14.73 174 ALA A C 1
ATOM 1474 O O . ALA A 1 174 ? 37.353 -10.781 17.231 1.00 13.63 174 ALA A O 1
ATOM 1476 N N . GLU A 1 175 ? 38.575 -12.572 17.815 1.00 14.67 175 GLU A N 1
ATOM 1477 C CA . GLU A 1 175 ? 39.677 -11.769 18.363 1.00 15.02 175 GLU A CA 1
ATOM 1478 C C . GLU A 1 175 ? 40.269 -10.883 17.285 1.00 14.16 175 GLU A C 1
ATOM 1479 O O . GLU A 1 175 ? 40.427 -9.682 17.485 1.00 15.37 175 GLU A O 1
ATOM 1485 N N . GLU A 1 176 ? 40.576 -11.461 16.136 1.00 14.33 176 GLU A N 1
ATOM 1486 C CA . GLU A 1 176 ? 41.132 -10.700 15.026 1.00 15.61 176 GLU A CA 1
ATOM 1487 C C . GLU A 1 176 ? 40.152 -9.621 14.536 1.00 13.92 176 GLU A C 1
ATOM 1488 O O . GLU A 1 176 ? 40.550 -8.510 14.182 1.00 14.01 176 GLU A O 1
ATOM 1494 N N . TRP A 1 177 ? 38.869 -9.969 14.510 1.00 13.43 177 TRP A N 1
ATOM 1495 C CA . TRP A 1 177 ? 37.871 -9.053 14.028 1.00 12.29 177 TRP A CA 1
ATOM 1496 C C . TRP A 1 177 ? 37.794 -7.841 14.932 1.00 11.71 177 TRP A C 1
ATOM 1497 O O . TRP A 1 177 ? 37.788 -6.684 14.453 1.00 12.27 177 TRP A O 1
ATOM 1508 N N . LEU A 1 178 ? 37.661 -8.079 16.239 1.00 12.97 178 LEU A N 1
ATOM 1509 C CA . LEU A 1 178 ? 37.532 -6.948 17.141 1.00 12.71 178 LEU A CA 1
ATOM 1510 C C . LEU A 1 178 ? 38.810 -6.080 17.147 1.00 12.59 178 LEU A C 1
ATOM 1511 O O . LEU A 1 178 ? 38.746 -4.844 17.268 1.00 13.76 178 LEU A O 1
ATOM 1516 N N . THR A 1 179 ? 39.969 -6.722 17.019 1.00 13.72 179 THR A N 1
ATOM 1517 C CA . THR A 1 179 ? 41.227 -5.980 16.863 1.00 14.09 179 THR A CA 1
ATOM 1518 C C . THR A 1 179 ? 41.212 -5.080 15.633 1.00 13.19 179 THR A C 1
ATOM 1519 O O . THR A 1 179 ? 41.605 -3.923 15.696 1.00 13.52 179 THR A O 1
ATOM 1523 N N . PHE A 1 180 ? 40.671 -5.596 14.541 1.00 11.90 180 PHE A N 1
ATOM 1524 C CA . PHE A 1 180 ? 40.623 -4.807 13.318 1.00 12.77 180 PHE A CA 1
ATOM 1525 C C . PHE A 1 180 ? 39.762 -3.564 13.493 1.00 11.99 180 PHE A C 1
ATOM 1526 O O . PHE A 1 180 ? 40.097 -2.473 13.023 1.00 12.78 180 PHE A O 1
ATOM 1534 N N . ILE A 1 181 ? 38.616 -3.731 14.147 1.00 12.73 181 ILE A N 1
ATOM 1535 C CA . ILE A 1 181 ? 37.720 -2.590 14.341 1.00 13.37 181 ILE A CA 1
ATOM 1536 C C . ILE A 1 181 ? 38.377 -1.510 15.179 1.00 14.23 181 ILE A C 1
ATOM 1537 O O . ILE A 1 181 ? 38.389 -0.318 14.802 1.00 15.00 181 ILE A O 1
ATOM 1542 N N . GLU A 1 182 ? 38.965 -1.939 16.286 1.00 15.06 182 GLU A N 1
ATOM 1543 C CA . GLU A 1 182 ? 39.669 -1.026 17.167 1.00 16.24 182 GLU A CA 1
ATOM 1544 C C . GLU A 1 182 ? 40.771 -0.315 16.404 1.00 16.57 182 GLU A C 1
ATOM 1545 O O . GLU A 1 182 ? 40.845 0.908 16.461 1.00 17.65 182 GLU A O 1
ATOM 1551 N N . TYR A 1 183 ? 41.581 -1.072 15.662 1.00 16.31 183 TYR A N 1
ATOM 1552 C CA . TYR A 1 183 ? 42.735 -0.505 14.953 1.00 17.63 183 TYR A CA 1
ATOM 1553 C C . TYR A 1 183 ? 42.295 0.550 13.953 1.00 20.03 183 TYR A C 1
ATOM 1554 O O . TYR A 1 183 ? 42.908 1.616 13.851 1.00 20.30 183 TYR A O 1
ATOM 1563 N N . ASN A 1 184 ? 41.248 0.227 13.199 1.00 22.12 184 ASN A N 1
ATOM 1564 C CA A ASN A 1 184 ? 40.696 1.174 12.229 0.50 24.39 184 ASN A CA 1
ATOM 1565 C CA B ASN A 1 184 ? 40.656 1.145 12.208 0.50 24.48 184 ASN A CA 1
ATOM 1566 C C . ASN A 1 184 ? 40.063 2.396 12.882 1.00 25.51 184 ASN A C 1
ATOM 1567 O O . ASN A 1 184 ? 40.208 3.521 12.375 1.00 27.98 184 ASN A O 1
ATOM 1576 N N . LEU A 1 185 ? 39.405 2.209 14.024 1.00 26.77 185 LEU A N 1
ATOM 1577 C CA . LEU A 1 185 ? 38.750 3.309 14.757 1.00 27.77 185 LEU A CA 1
ATOM 1578 C C . LEU A 1 185 ? 39.478 3.658 16.085 1.00 28.89 185 LEU A C 1
ATOM 1579 O O . LEU A 1 185 ? 40.475 4.387 16.070 0.50 29.60 185 LEU A O 1
ATOM 1584 N N . LYS A 1 186 ? 39.000 3.135 17.216 0.50 29.17 186 LYS A N 1
ATOM 1585 C CA . LYS A 1 186 ? 39.631 3.330 18.533 0.50 29.47 186 LYS A CA 1
ATOM 1586 C C . LYS A 1 186 ? 38.650 3.823 19.620 0.50 29.73 186 LYS A C 1
ATOM 1587 O O . LYS A 1 186 ? 38.292 4.996 19.724 0.50 30.26 186 LYS A O 1
#

Foldseek 3Di:
DVVLLVCLVVLVVDPDSVQVQLVSVLVLDVVLDQFPDKDAQFDADPVRGTDGPGDPLEARMWTHHDQEIEGEHEDADDEPVCCVPPLVSLQSNQLVVCVVVGHYEYEYEYQDDYLVSLLSQQAQCPRRQYAYDYSQQVSQVSCVQPVVNDRRDVVVVVVVSVVLSPNVDGSVCSVVSVVVSVVVGD